Protein AF-A0A0C3BFS5-F1 (afdb_monomer_lite)

Sequence (184 aa):
MLCVQLIYRPEMCPSLREIDFGNYVEWDLLFIMLRQRNLGRKDVSRIEKVSVPFVPFELHPALLDLLLGRERQDGPSNMVLSLEETRELICDPSIPGCVECLRNMRPGCGGVARPRQPDDPEEGLLHPFDMKLDNFFGRIPSVDAWMVERRRLVGKWKASFKTFQSRYHRPTLCLFRVPEYILL

Structure (mmCIF, N/CA/C/O backbone):
data_AF-A0A0C3BFS5-F1
#
_entry.id   AF-A0A0C3BFS5-F1
#
loop_
_atom_site.group_PDB
_atom_site.id
_atom_site.type_symbol
_atom_site.label_atom_id
_atom_site.label_alt_id
_atom_site.label_comp_id
_atom_site.label_asym_id
_atom_site.label_entity_id
_atom_site.label_seq_id
_atom_site.pdbx_PDB_ins_code
_atom_site.Cartn_x
_atom_site.Cartn_y
_atom_site.Cartn_z
_atom_site.occupancy
_atom_site.B_iso_or_equiv
_atom_site.auth_seq_id
_atom_site.auth_comp_id
_atom_site.auth_asym_id
_atom_site.auth_atom_id
_atom_site.pdbx_PDB_model_num
ATOM 1 N N . MET A 1 1 ? -7.282 -11.192 0.572 1.00 71.94 1 MET A N 1
ATOM 2 C CA . MET A 1 1 ? -6.524 -9.994 0.984 1.00 71.94 1 MET A CA 1
ATOM 3 C C . MET A 1 1 ? -7.013 -9.539 2.355 1.00 71.94 1 MET A C 1
ATOM 5 O O . MET A 1 1 ? -8.186 -9.202 2.486 1.00 71.94 1 MET A O 1
ATOM 9 N N . LEU A 1 2 ? -6.145 -9.598 3.369 1.00 79.94 2 LEU A N 1
ATOM 10 C CA . LEU A 1 2 ? -6.513 -9.482 4.787 1.00 79.94 2 LEU A CA 1
ATOM 11 C C . LEU A 1 2 ? -7.158 -8.132 5.149 1.00 79.94 2 LEU A C 1
ATOM 13 O O . LEU A 1 2 ? -8.181 -8.124 5.827 1.00 79.94 2 LEU A O 1
ATOM 17 N N . CYS A 1 3 ? -6.632 -7.005 4.647 1.00 85.88 3 CYS A N 1
ATOM 18 C CA . CYS A 1 3 ? -7.190 -5.679 4.952 1.00 85.88 3 CYS A CA 1
ATOM 19 C C . CYS A 1 3 ? -8.671 -5.564 4.585 1.00 85.88 3 CYS A C 1
ATOM 21 O O . CYS A 1 3 ? -9.453 -5.098 5.398 1.00 85.88 3 CYS A O 1
ATOM 23 N N . VAL A 1 4 ? -9.086 -6.041 3.405 1.00 84.06 4 VAL A N 1
ATOM 24 C CA . VAL A 1 4 ? -10.504 -6.002 2.995 1.00 84.06 4 VAL A CA 1
ATOM 25 C C . VAL A 1 4 ? -11.381 -6.852 3.896 1.00 84.06 4 VAL A C 1
ATOM 27 O O . VAL A 1 4 ? -12.451 -6.404 4.295 1.00 84.06 4 VAL A O 1
ATOM 30 N N . GLN A 1 5 ? -10.923 -8.047 4.269 1.00 85.56 5 GLN A N 1
ATOM 31 C CA . GLN A 1 5 ? -11.671 -8.884 5.205 1.00 85.56 5 GLN A CA 1
ATOM 32 C C . GLN A 1 5 ? -11.854 -8.168 6.546 1.00 85.56 5 GLN A C 1
ATOM 34 O O . GLN A 1 5 ? -12.964 -8.136 7.063 1.00 85.56 5 GLN A O 1
ATOM 39 N N . LEU A 1 6 ? -10.802 -7.527 7.060 1.00 88.31 6 LEU A N 1
ATOM 40 C CA . LEU A 1 6 ? -10.845 -6.792 8.324 1.00 88.31 6 LEU A CA 1
ATOM 41 C C . LEU A 1 6 ? -11.604 -5.461 8.248 1.00 88.31 6 LEU A C 1
ATOM 43 O O . LEU A 1 6 ? -12.115 -5.026 9.271 1.00 88.31 6 LEU A O 1
ATOM 47 N N . ILE A 1 7 ? -11.705 -4.831 7.076 1.00 88.62 7 ILE A N 1
ATOM 48 C CA . ILE A 1 7 ? -12.546 -3.647 6.832 1.00 88.62 7 ILE A CA 1
ATOM 49 C C . ILE A 1 7 ? -14.024 -4.024 6.967 1.00 88.62 7 ILE A C 1
ATOM 51 O O . ILE A 1 7 ? -14.777 -3.402 7.709 1.00 88.62 7 ILE A O 1
ATOM 55 N N . TYR A 1 8 ? -14.450 -5.077 6.268 1.00 86.50 8 TYR A N 1
ATOM 56 C CA . TYR A 1 8 ? -15.863 -5.455 6.229 1.00 86.50 8 TYR A CA 1
ATOM 57 C C . TYR A 1 8 ? -16.305 -6.335 7.397 1.00 86.50 8 TYR A C 1
ATOM 59 O O . TYR A 1 8 ? -17.498 -6.381 7.690 1.00 86.50 8 TYR A O 1
ATOM 67 N N . ARG A 1 9 ? -15.372 -7.055 8.029 1.00 87.06 9 ARG A N 1
ATOM 68 C CA . ARG A 1 9 ? -15.622 -7.950 9.165 1.00 87.06 9 ARG A CA 1
ATOM 69 C C . ARG A 1 9 ? -14.520 -7.861 10.236 1.00 87.06 9 ARG A C 1
ATOM 71 O O . ARG A 1 9 ? -13.792 -8.836 10.458 1.00 87.06 9 ARG A O 1
ATOM 78 N N . PRO A 1 10 ? -14.353 -6.711 10.917 1.00 86.25 10 PRO A N 1
ATOM 79 C CA . PRO A 1 10 ? -13.333 -6.551 11.962 1.00 86.25 10 PRO A CA 1
ATOM 80 C C . PRO A 1 10 ? -13.422 -7.598 13.087 1.00 86.25 10 PRO A C 1
ATOM 82 O O . PRO A 1 10 ? -12.406 -7.960 13.685 1.00 86.25 10 PRO A O 1
ATOM 85 N N . GLU A 1 11 ? -14.631 -8.096 13.357 1.00 87.38 11 GLU A N 1
ATOM 86 C CA . GLU A 1 11 ? -14.956 -9.097 14.376 1.00 87.38 11 GLU A CA 1
ATOM 87 C C . GLU A 1 11 ? -14.429 -10.503 14.076 1.00 87.38 11 GLU A C 1
ATOM 89 O O . GLU A 1 11 ? -14.425 -11.338 14.973 1.00 87.38 11 GLU A O 1
ATOM 94 N N . MET A 1 12 ? -13.947 -10.781 12.857 1.00 89.00 12 MET A N 1
ATOM 95 C CA . MET A 1 12 ? -13.318 -12.074 12.550 1.00 89.00 12 MET A CA 1
ATOM 96 C C . MET A 1 12 ? -12.077 -12.328 13.409 1.00 89.00 12 MET A C 1
ATOM 98 O O . MET A 1 12 ? -11.779 -13.473 13.740 1.00 89.00 12 MET A O 1
ATOM 102 N N . CYS A 1 13 ? -11.363 -11.261 13.775 1.00 91.12 13 CYS A N 1
ATOM 103 C CA . CYS A 1 13 ? -10.150 -11.340 14.579 1.00 91.12 13 CYS A CA 1
ATOM 104 C C . CYS A 1 13 ? -10.183 -10.257 15.670 1.00 91.12 13 CYS A C 1
ATOM 106 O O . CYS A 1 13 ? -9.461 -9.265 15.555 1.00 91.12 13 CYS A O 1
ATOM 108 N N . PRO A 1 14 ? -11.003 -10.388 16.728 1.00 92.25 14 PRO A N 1
ATOM 109 C CA . PRO A 1 14 ? -11.228 -9.309 17.692 1.00 92.25 14 PRO A CA 1
ATOM 110 C C . PRO A 1 14 ? -10.003 -9.042 18.577 1.00 92.25 14 PRO A C 1
ATOM 112 O O . PRO A 1 14 ? -9.801 -7.918 19.019 1.00 92.25 14 PRO A O 1
ATOM 115 N N . SER A 1 15 ? -9.140 -10.038 18.786 1.00 94.94 15 SER A N 1
ATOM 116 C CA . SER A 1 15 ? -7.907 -9.918 19.582 1.00 94.94 15 SER A CA 1
ATOM 117 C C . SER A 1 15 ? -6.664 -9.581 18.755 1.00 94.94 15 SER A C 1
ATOM 119 O O . SER A 1 15 ? -5.573 -9.509 19.310 1.00 94.94 15 SER A O 1
ATOM 121 N N . LEU A 1 16 ? -6.801 -9.399 17.436 1.00 95.38 16 LEU A N 1
ATOM 122 C CA . LEU A 1 16 ? -5.680 -9.039 16.568 1.00 95.38 16 LEU A CA 1
ATOM 123 C C . LEU A 1 16 ? -5.144 -7.653 16.948 1.00 95.38 16 LEU A C 1
ATOM 125 O O . LEU A 1 16 ? -5.919 -6.697 17.013 1.00 95.38 16 LEU A O 1
ATOM 129 N N . ARG A 1 17 ? -3.830 -7.578 17.181 1.00 94.94 17 ARG A N 1
ATOM 130 C CA . ARG A 1 17 ? -3.094 -6.349 17.528 1.00 94.94 17 ARG A CA 1
ATOM 131 C C . ARG A 1 17 ? -1.884 -6.085 16.638 1.00 94.94 17 ARG A C 1
ATOM 133 O O . ARG A 1 17 ? -1.448 -4.945 16.548 1.00 94.94 17 ARG A O 1
ATOM 140 N N . GLU A 1 18 ? -1.371 -7.111 15.966 1.00 95.00 18 GLU A N 1
ATOM 141 C CA . GLU A 1 18 ? -0.187 -7.014 15.111 1.00 95.00 18 GLU A CA 1
ATOM 142 C C . GLU A 1 18 ? -0.490 -7.595 13.729 1.00 95.00 18 GLU A C 1
ATOM 144 O O . GLU A 1 18 ? -1.192 -8.603 13.625 1.00 95.00 18 GLU A O 1
ATOM 149 N N . ILE A 1 19 ? 0.026 -6.966 12.671 1.00 92.25 19 ILE A N 1
ATOM 150 C CA . ILE A 1 19 ? -0.105 -7.454 11.290 1.00 92.25 19 ILE A CA 1
ATOM 151 C C . ILE A 1 19 ? 1.254 -7.408 10.597 1.00 92.25 19 ILE A C 1
ATOM 153 O O . ILE A 1 19 ? 1.937 -6.389 10.648 1.00 92.25 19 ILE A O 1
ATOM 157 N N . ASP A 1 20 ? 1.603 -8.490 9.904 1.00 90.25 20 ASP A N 1
ATOM 158 C CA . ASP A 1 20 ? 2.781 -8.570 9.042 1.00 90.25 20 ASP A CA 1
ATOM 159 C C . ASP A 1 20 ? 2.357 -8.680 7.570 1.00 90.25 20 ASP A C 1
ATOM 161 O O . ASP A 1 20 ? 1.615 -9.588 7.186 1.00 90.25 20 ASP A O 1
ATOM 165 N N . PHE A 1 21 ? 2.806 -7.724 6.756 1.00 83.62 21 PHE A N 1
ATOM 166 C CA . PHE A 1 21 ? 2.533 -7.651 5.319 1.00 83.62 21 PHE A CA 1
ATOM 167 C C . PHE A 1 21 ? 3.639 -8.276 4.454 1.00 83.62 21 PHE A C 1
ATOM 169 O O . PHE A 1 21 ? 3.530 -8.293 3.225 1.00 83.62 21 PHE A O 1
ATOM 176 N N . GLY A 1 22 ? 4.709 -8.800 5.055 1.00 82.56 22 GLY A N 1
ATOM 177 C CA . GLY A 1 22 ? 5.816 -9.415 4.336 1.00 82.56 22 GLY A CA 1
ATOM 178 C C . GLY A 1 22 ? 6.476 -8.432 3.368 1.00 82.56 22 GLY A C 1
ATOM 179 O O . GLY A 1 22 ? 7.107 -7.466 3.782 1.00 82.56 22 GLY A O 1
ATOM 180 N N . ASN A 1 23 ? 6.357 -8.674 2.060 1.00 73.81 23 ASN A N 1
ATOM 181 C CA . ASN A 1 23 ? 7.045 -7.896 1.021 1.00 73.81 23 ASN A CA 1
ATOM 182 C C . ASN A 1 23 ? 6.158 -6.872 0.289 1.00 73.81 23 ASN A C 1
ATOM 184 O O . ASN A 1 23 ? 6.619 -6.240 -0.677 1.00 73.81 23 ASN A O 1
ATOM 188 N N . TYR A 1 24 ? 4.891 -6.723 0.690 1.00 77.06 24 TYR A N 1
ATOM 189 C CA . TYR A 1 24 ? 3.984 -5.800 0.022 1.00 77.06 24 TYR A CA 1
ATOM 190 C C . TYR A 1 24 ? 2.784 -5.370 0.869 1.00 77.06 24 TYR A C 1
ATOM 192 O O . TYR A 1 24 ? 2.070 -6.203 1.421 1.00 77.06 24 TYR A O 1
ATOM 200 N N . VAL A 1 25 ? 2.504 -4.066 0.864 1.00 80.75 25 VAL A N 1
ATOM 201 C CA . VAL A 1 25 ? 1.321 -3.478 1.491 1.00 80.75 25 VAL A CA 1
ATOM 202 C C . VAL A 1 25 ? 0.571 -2.581 0.506 1.00 80.75 25 VAL A C 1
ATOM 204 O O . VAL A 1 25 ? 1.164 -1.783 -0.219 1.00 80.75 25 VAL A O 1
ATOM 207 N N . GLU A 1 26 ? -0.754 -2.703 0.491 1.00 83.25 26 GLU A N 1
ATOM 208 C CA . GLU A 1 26 ? -1.640 -1.740 -0.164 1.00 83.25 26 GLU A CA 1
ATOM 209 C C . GLU A 1 26 ? -1.984 -0.631 0.835 1.00 83.25 26 GLU A C 1
ATOM 211 O O . GLU A 1 26 ? -2.835 -0.813 1.710 1.00 83.25 26 GLU A O 1
ATOM 216 N N . TRP A 1 27 ? -1.276 0.499 0.735 1.00 84.12 27 TRP A N 1
ATOM 217 C CA . TRP A 1 27 ? -1.367 1.606 1.691 1.00 84.12 27 TRP A CA 1
ATOM 218 C C . TRP A 1 27 ? -2.785 2.154 1.837 1.00 84.12 27 TRP A C 1
ATOM 220 O O . TRP A 1 27 ? -3.249 2.324 2.962 1.00 84.12 27 TRP A O 1
ATOM 230 N N . ASP A 1 28 ? -3.506 2.354 0.732 1.00 84.56 28 ASP A N 1
ATOM 231 C CA . ASP A 1 28 ? -4.898 2.813 0.753 1.00 84.56 28 ASP A CA 1
ATOM 232 C C . ASP A 1 28 ? -5.781 1.928 1.649 1.00 84.56 28 ASP A C 1
ATOM 234 O O . ASP A 1 28 ? -6.552 2.411 2.479 1.00 84.56 28 ASP A O 1
ATOM 238 N N . LEU A 1 29 ? -5.614 0.612 1.546 1.00 86.56 29 LEU A N 1
ATOM 239 C CA . LEU A 1 29 ? -6.413 -0.367 2.275 1.00 86.56 29 LEU A CA 1
ATOM 240 C C . LEU A 1 29 ? -5.965 -0.546 3.716 1.00 86.56 29 LEU A C 1
ATOM 242 O O . LEU A 1 29 ? -6.813 -0.736 4.589 1.00 86.56 29 LEU A O 1
ATOM 246 N N . LEU A 1 30 ? -4.660 -0.475 3.978 1.00 89.50 30 LEU A N 1
ATOM 247 C CA . LEU A 1 30 ? -4.138 -0.453 5.340 1.00 89.50 30 LEU A CA 1
ATOM 248 C C . LEU A 1 30 ? -4.713 0.745 6.107 1.00 89.50 30 LEU A C 1
ATOM 250 O O . LEU A 1 30 ? -5.246 0.569 7.200 1.00 89.50 30 LEU A O 1
ATOM 254 N N . PHE A 1 31 ? -4.672 1.942 5.521 1.00 89.75 31 PHE A N 1
ATOM 255 C CA . PHE A 1 31 ? -5.173 3.159 6.161 1.00 89.75 31 PHE A CA 1
ATOM 256 C C . PHE A 1 31 ? -6.685 3.110 6.406 1.00 89.75 31 PHE A C 1
ATOM 258 O O . PHE A 1 31 ? -7.133 3.458 7.501 1.00 89.75 31 PHE A O 1
ATOM 265 N N . ILE A 1 32 ? -7.478 2.632 5.438 1.00 88.62 32 ILE A N 1
ATOM 266 C CA . ILE A 1 32 ? -8.928 2.443 5.622 1.00 88.62 32 ILE A CA 1
ATOM 267 C C . ILE A 1 32 ? -9.204 1.451 6.761 1.00 88.62 32 ILE A C 1
ATOM 269 O O . ILE A 1 32 ? -10.033 1.733 7.629 1.00 88.62 32 ILE A O 1
ATOM 273 N N . MET A 1 33 ? -8.493 0.319 6.789 1.00 92.50 33 MET A N 1
ATOM 274 C CA . MET A 1 33 ? -8.644 -0.710 7.821 1.00 92.50 33 MET A CA 1
ATOM 275 C C . MET A 1 33 ? -8.299 -0.170 9.212 1.00 92.50 33 MET A C 1
ATOM 277 O O . MET A 1 33 ? -9.107 -0.293 10.134 1.00 92.50 33 MET A O 1
ATOM 281 N N . LEU A 1 34 ? -7.141 0.483 9.358 1.00 92.44 34 LEU A N 1
ATOM 282 C CA . LEU A 1 34 ? -6.706 1.063 10.628 1.00 92.44 34 LEU A CA 1
ATOM 283 C C . LEU A 1 34 ? -7.675 2.139 11.112 1.00 92.44 34 LEU A C 1
ATOM 285 O O . LEU A 1 34 ? -8.039 2.134 12.283 1.00 92.44 34 LEU A O 1
ATOM 289 N N . ARG A 1 35 ? -8.151 3.024 10.228 1.00 90.19 35 ARG A N 1
ATOM 290 C CA . ARG A 1 35 ? -9.108 4.075 10.599 1.00 90.19 35 ARG A CA 1
ATOM 291 C C . ARG A 1 35 ? -10.395 3.480 11.168 1.00 90.19 35 ARG A C 1
ATOM 293 O O . ARG A 1 35 ? -10.842 3.884 12.237 1.00 90.19 35 ARG A O 1
ATOM 300 N N . GLN A 1 36 ? -10.968 2.487 10.493 1.00 87.81 36 GLN A N 1
ATOM 301 C CA . GLN A 1 36 ? -12.196 1.844 10.962 1.00 87.81 36 GLN A CA 1
ATOM 302 C C . GLN A 1 36 ? -11.998 1.090 12.274 1.00 87.81 36 GLN A C 1
ATOM 304 O O . GLN A 1 36 ? -12.826 1.194 13.180 1.00 87.81 36 GLN A O 1
ATOM 309 N N . ARG A 1 37 ? -10.902 0.337 12.380 1.00 91.25 37 ARG A N 1
ATOM 310 C CA . ARG A 1 37 ? -10.651 -0.538 13.521 1.00 91.25 37 ARG A CA 1
ATOM 311 C C . ARG A 1 37 ? -10.176 0.219 14.756 1.00 91.25 37 ARG A C 1
ATOM 313 O O . ARG A 1 37 ? -10.689 -0.033 15.839 1.00 91.25 37 ARG A O 1
ATOM 320 N N . ASN A 1 38 ? -9.227 1.139 14.605 1.00 93.25 38 ASN A N 1
ATOM 321 C CA . ASN A 1 38 ? -8.576 1.806 15.733 1.00 93.25 38 ASN A CA 1
ATOM 322 C C . ASN A 1 38 ? -9.339 3.032 16.243 1.00 93.25 38 ASN A C 1
ATOM 324 O O . ASN A 1 38 ? -9.140 3.406 17.397 1.00 93.25 38 ASN A O 1
ATOM 328 N N . LEU A 1 39 ? -10.190 3.653 15.417 1.00 88.25 39 LEU A N 1
ATOM 329 C CA . LEU A 1 39 ? -10.964 4.839 15.809 1.00 88.25 39 LEU A CA 1
ATOM 330 C C . LEU A 1 39 ? -12.462 4.556 15.960 1.00 88.25 39 LEU A C 1
ATOM 332 O O . LEU A 1 39 ? -13.123 5.161 16.800 1.00 88.25 39 LEU A O 1
ATOM 336 N N . GLY A 1 40 ? -13.012 3.660 15.137 1.00 78.81 40 GLY A N 1
ATOM 337 C CA . GLY A 1 40 ? -14.460 3.490 15.002 1.00 78.81 40 GLY A CA 1
ATOM 338 C C . GLY A 1 40 ? -15.090 2.430 15.905 1.00 78.81 40 GLY A C 1
ATOM 339 O O . GLY A 1 40 ? -16.302 2.468 16.116 1.00 78.81 40 GLY A O 1
ATOM 340 N N . ARG A 1 41 ? -14.312 1.476 16.436 1.00 80.38 41 ARG A N 1
ATOM 341 C CA . ARG A 1 41 ? -14.850 0.310 17.156 1.00 80.38 41 ARG A CA 1
ATOM 342 C C . ARG A 1 41 ? -14.265 0.162 18.555 1.00 80.38 41 ARG A C 1
ATOM 344 O O . ARG A 1 41 ? -13.079 0.367 18.777 1.00 80.38 41 ARG A O 1
ATOM 351 N N . LYS A 1 42 ? -15.127 -0.217 19.502 1.00 83.56 42 LYS A N 1
ATOM 352 C CA . LYS A 1 42 ? -14.766 -0.487 20.909 1.00 83.56 42 LYS A CA 1
ATOM 353 C C . LYS A 1 42 ? -14.786 -1.974 21.259 1.00 83.56 42 LYS A C 1
ATOM 355 O O . LYS A 1 42 ? -14.318 -2.358 22.322 1.00 83.56 42 LYS A O 1
ATOM 360 N N . ASP A 1 43 ? -15.354 -2.793 20.385 1.00 88.50 43 ASP A N 1
ATOM 361 C CA . ASP A 1 43 ? -15.574 -4.224 20.577 1.00 88.50 43 ASP A CA 1
ATOM 362 C C . ASP A 1 43 ? -14.471 -5.099 19.957 1.00 88.50 43 ASP A C 1
ATOM 364 O O . ASP A 1 43 ? -14.498 -6.321 20.076 1.00 88.50 43 ASP A O 1
ATOM 368 N N . VAL A 1 44 ? -13.473 -4.475 19.329 1.00 92.56 44 VAL A N 1
ATOM 369 C CA . VAL A 1 44 ? -12.272 -5.130 18.806 1.00 92.56 44 VAL A CA 1
ATOM 370 C C . VAL A 1 44 ? -11.023 -4.440 19.348 1.00 92.56 44 VAL A C 1
ATOM 372 O O . VAL A 1 44 ? -11.015 -3.235 19.593 1.00 92.56 44 VAL A O 1
ATOM 375 N N . SER A 1 45 ? -9.951 -5.210 19.526 1.00 93.94 45 SER A N 1
ATOM 376 C CA . SER A 1 45 ? -8.637 -4.680 19.886 1.00 93.94 45 SER A CA 1
ATOM 377 C C . SER A 1 45 ? -8.090 -3.842 18.738 1.00 93.94 45 SER A C 1
ATOM 379 O O . SER A 1 45 ? -8.195 -4.224 17.564 1.00 93.94 45 SER A O 1
ATOM 381 N N . ARG A 1 46 ? -7.471 -2.713 19.082 1.00 94.25 46 ARG A N 1
ATOM 382 C CA . ARG A 1 46 ? -6.754 -1.897 18.107 1.00 94.25 46 ARG A CA 1
ATOM 383 C C . ARG A 1 46 ? -5.544 -2.654 17.571 1.00 94.25 46 ARG A C 1
ATOM 385 O O . ARG A 1 46 ? -4.931 -3.442 18.287 1.00 94.25 46 ARG A O 1
ATOM 392 N N . ILE A 1 47 ? -5.190 -2.368 16.327 1.00 95.81 47 ILE A N 1
ATOM 393 C CA . ILE A 1 47 ? -3.880 -2.717 15.791 1.00 95.81 47 ILE A CA 1
ATOM 394 C C . ILE A 1 47 ? -2.872 -1.737 16.380 1.00 95.81 47 ILE A C 1
ATOM 396 O O . ILE A 1 47 ? -2.990 -0.529 16.183 1.00 95.81 47 ILE A O 1
ATOM 400 N N . GLU A 1 48 ? -1.928 -2.273 17.136 1.00 94.38 48 GLU A N 1
ATOM 401 C CA . GLU A 1 48 ? -0.871 -1.541 17.828 1.00 94.38 48 GLU A CA 1
ATOM 402 C C . GLU A 1 48 ? 0.434 -1.565 17.030 1.00 94.38 48 GLU A C 1
ATOM 404 O O . GLU A 1 48 ? 1.264 -0.689 17.237 1.00 94.38 48 GLU A O 1
ATOM 409 N N . LYS A 1 49 ? 0.602 -2.535 16.118 1.00 93.31 49 LYS A N 1
ATOM 410 C CA . LYS A 1 49 ? 1.853 -2.737 15.385 1.00 93.31 49 LYS A CA 1
ATOM 411 C C . LYS A 1 49 ? 1.640 -3.246 13.966 1.00 93.31 49 LYS A C 1
ATOM 413 O O . LYS A 1 49 ? 0.816 -4.137 13.728 1.00 93.31 49 LYS A O 1
ATOM 418 N N . VAL A 1 50 ? 2.416 -2.717 13.026 1.00 91.81 50 VAL A N 1
ATOM 419 C CA . VAL A 1 50 ? 2.417 -3.141 11.622 1.00 91.81 50 VAL A CA 1
ATOM 420 C C . VAL A 1 50 ? 3.851 -3.364 11.143 1.00 91.81 50 VAL A C 1
ATOM 422 O O . VAL A 1 50 ? 4.683 -2.463 11.190 1.00 91.81 50 VAL A O 1
ATOM 425 N N . SER A 1 51 ? 4.119 -4.566 10.632 1.00 90.44 51 SER A N 1
ATOM 426 C CA . SER A 1 51 ? 5.388 -4.923 9.994 1.00 90.44 51 SER A CA 1
ATOM 427 C C . SER A 1 51 ? 5.256 -4.809 8.478 1.00 90.44 51 SER A C 1
ATOM 429 O O . SER A 1 51 ? 4.407 -5.459 7.861 1.00 90.44 51 SER A O 1
ATOM 431 N N . VAL A 1 52 ? 6.103 -3.980 7.872 1.00 85.12 52 VAL A N 1
ATOM 432 C CA . VAL A 1 52 ? 6.144 -3.725 6.424 1.00 85.12 52 VAL A CA 1
ATOM 433 C C . VAL A 1 52 ? 7.596 -3.642 5.942 1.00 85.12 52 VAL A C 1
ATOM 435 O O . VAL A 1 52 ? 8.495 -3.338 6.732 1.00 85.12 52 VAL A O 1
ATOM 438 N N . PRO A 1 53 ? 7.859 -3.892 4.646 1.00 75.75 53 PRO A N 1
ATOM 439 C CA . PRO A 1 53 ? 9.227 -3.905 4.127 1.00 75.75 53 PRO A CA 1
ATOM 440 C C . PRO A 1 53 ? 9.853 -2.506 4.061 1.00 75.75 53 PRO A C 1
ATOM 442 O O . PRO A 1 53 ? 11.071 -2.376 4.037 1.00 75.75 53 PRO A O 1
ATOM 445 N N . PHE A 1 54 ? 9.028 -1.464 3.966 1.00 82.44 54 PHE A N 1
ATOM 446 C CA . PHE A 1 54 ? 9.430 -0.064 3.960 1.00 82.44 54 PHE A CA 1
ATOM 447 C C . PHE A 1 54 ? 8.194 0.796 4.218 1.00 82.44 54 PHE A C 1
ATOM 449 O O . PHE A 1 54 ? 7.100 0.416 3.807 1.00 82.44 54 PHE A O 1
ATOM 456 N N . VAL A 1 55 ? 8.365 1.949 4.863 1.00 84.69 55 VAL A N 1
ATOM 457 C CA . VAL A 1 55 ? 7.306 2.950 5.045 1.00 84.69 55 VAL A CA 1
ATOM 458 C C . VAL A 1 55 ? 7.807 4.244 4.396 1.00 84.69 55 VAL A C 1
ATOM 460 O O . VAL A 1 55 ? 8.826 4.768 4.860 1.00 84.69 55 VAL A O 1
ATOM 463 N N . PRO A 1 56 ? 7.141 4.765 3.350 1.00 82.38 56 PRO A N 1
ATOM 464 C CA . PRO A 1 56 ? 7.489 6.054 2.753 1.00 82.38 56 PRO A CA 1
ATOM 465 C C . PRO A 1 56 ? 7.404 7.157 3.803 1.00 82.38 56 PRO A C 1
ATOM 467 O O . PRO A 1 56 ? 6.454 7.177 4.586 1.00 82.38 56 PRO A O 1
ATOM 470 N N . PHE A 1 57 ? 8.397 8.046 3.844 1.00 81.94 57 PHE A N 1
ATOM 471 C CA . PHE A 1 57 ? 8.566 9.039 4.913 1.00 81.94 57 PHE A CA 1
ATOM 472 C C . PHE A 1 57 ? 7.311 9.901 5.117 1.00 81.94 57 PHE A C 1
ATOM 474 O O . PHE A 1 57 ? 6.908 10.181 6.244 1.00 81.94 57 PHE A O 1
ATOM 481 N N . GLU A 1 58 ? 6.637 10.236 4.023 1.00 79.94 58 GLU A N 1
ATOM 482 C CA . GLU A 1 58 ? 5.399 11.008 3.966 1.00 79.94 58 GLU A CA 1
ATOM 483 C C . GLU A 1 58 ? 4.249 10.329 4.727 1.00 79.94 58 GLU A C 1
ATOM 485 O O . GLU A 1 58 ? 3.351 10.999 5.242 1.00 79.94 58 GLU A O 1
ATOM 490 N N . LEU A 1 59 ? 4.282 8.997 4.834 1.00 84.00 59 LEU A N 1
ATOM 491 C CA . LEU A 1 59 ? 3.253 8.193 5.488 1.00 84.00 59 LEU A CA 1
ATOM 492 C C . LEU A 1 59 ? 3.531 7.953 6.974 1.00 84.00 59 LEU A C 1
ATOM 494 O O . LEU A 1 59 ? 2.592 7.611 7.695 1.00 84.00 59 LEU A O 1
ATOM 498 N N . HIS A 1 60 ? 4.770 8.153 7.451 1.00 85.75 60 HIS A N 1
ATOM 499 C CA . HIS A 1 60 ? 5.158 7.864 8.845 1.00 85.75 60 HIS A CA 1
ATOM 500 C C . HIS A 1 60 ? 4.235 8.536 9.861 1.00 85.75 60 HIS A C 1
ATOM 502 O O . HIS A 1 60 ? 3.692 7.825 10.709 1.00 85.75 60 HIS A O 1
ATOM 508 N N . PRO A 1 61 ? 3.991 9.862 9.796 1.00 87.06 61 PRO A N 1
ATOM 509 C CA . PRO A 1 61 ? 3.219 10.525 10.841 1.00 87.06 61 PRO A CA 1
ATOM 510 C C . PRO A 1 61 ? 1.772 10.032 10.873 1.00 87.06 61 PRO A C 1
ATOM 512 O O . PRO A 1 61 ? 1.215 9.781 11.936 1.00 87.06 61 PRO A O 1
ATOM 515 N N . ALA A 1 62 ? 1.170 9.852 9.694 1.00 87.62 62 ALA A N 1
ATOM 516 C CA . ALA A 1 62 ? -0.223 9.449 9.587 1.00 87.62 62 ALA A CA 1
ATOM 517 C C . ALA A 1 62 ? -0.435 7.982 9.997 1.00 87.62 62 ALA A C 1
ATOM 519 O O . ALA A 1 62 ? -1.444 7.664 10.624 1.00 87.62 62 ALA A O 1
ATOM 520 N N . LEU A 1 63 ? 0.520 7.099 9.689 1.00 89.44 63 LEU A N 1
ATOM 521 C CA . LEU A 1 63 ? 0.495 5.711 10.143 1.00 89.44 63 LEU A CA 1
ATOM 522 C C . LEU A 1 63 ? 0.654 5.624 11.666 1.00 89.44 63 LEU A C 1
ATOM 524 O O . LEU A 1 63 ? -0.130 4.936 12.318 1.00 89.44 63 LEU A O 1
ATOM 528 N N . LEU A 1 64 ? 1.614 6.360 12.235 1.00 90.75 64 LEU A N 1
ATOM 529 C CA . LEU A 1 64 ? 1.849 6.387 13.678 1.00 90.75 64 LEU A CA 1
ATOM 530 C C . LEU A 1 64 ? 0.617 6.889 14.443 1.00 90.75 64 LEU A C 1
ATOM 532 O O . LEU A 1 64 ? 0.202 6.260 15.415 1.00 90.75 64 LEU A O 1
ATOM 536 N N . ASP A 1 65 ? -0.009 7.977 13.989 1.00 90.44 65 ASP A N 1
ATOM 537 C CA . ASP A 1 65 ? -1.230 8.496 14.613 1.00 90.44 65 ASP A CA 1
ATOM 538 C C . ASP A 1 65 ? -2.354 7.451 14.608 1.00 90.44 65 ASP A C 1
ATOM 540 O O . ASP A 1 65 ? -2.988 7.224 15.641 1.00 90.44 65 ASP A O 1
ATOM 544 N N . LEU A 1 66 ? -2.555 6.741 13.492 1.00 91.38 66 LEU A N 1
ATOM 545 C CA . LEU A 1 66 ? -3.560 5.679 13.403 1.00 91.38 66 LEU A CA 1
ATOM 546 C C . LEU A 1 66 ? -3.266 4.503 14.345 1.00 91.38 66 LEU A C 1
ATOM 548 O O . LEU A 1 66 ? -4.192 4.003 14.991 1.00 91.38 66 LEU A O 1
ATOM 552 N N . LEU A 1 67 ? -2.006 4.072 14.477 1.00 92.62 67 LEU A N 1
ATOM 553 C CA . LEU A 1 67 ? -1.600 3.016 15.422 1.00 92.62 67 LEU A CA 1
ATOM 554 C C . LEU A 1 67 ? -1.794 3.451 16.881 1.00 92.62 67 LEU A C 1
ATOM 556 O O . LEU A 1 67 ? -2.242 2.668 17.723 1.00 92.62 67 LEU A O 1
ATOM 560 N N . LEU A 1 68 ? -1.580 4.737 17.170 1.00 91.50 68 LEU A N 1
ATOM 561 C CA . LEU A 1 68 ? -1.872 5.357 18.464 1.00 91.50 68 LEU A CA 1
ATOM 562 C C . LEU A 1 68 ? -3.371 5.622 18.692 1.00 91.50 68 LEU A C 1
ATOM 564 O O . LEU A 1 68 ? -3.759 5.971 19.813 1.00 91.50 68 LEU A O 1
ATOM 568 N N . GLY A 1 69 ? -4.223 5.371 17.694 1.00 89.62 69 GLY A N 1
ATOM 569 C CA . GLY A 1 69 ? -5.671 5.579 17.747 1.00 89.62 69 GLY A CA 1
ATOM 570 C C . GLY A 1 69 ? -6.050 7.056 17.789 1.00 89.62 69 GLY A C 1
ATOM 571 O O . GLY A 1 69 ? -6.952 7.444 18.526 1.00 89.62 69 GLY A O 1
ATOM 572 N N . ARG A 1 70 ? -5.326 7.879 17.030 1.00 89.31 70 ARG A N 1
ATOM 573 C CA . ARG A 1 70 ? -5.546 9.314 16.855 1.00 89.31 70 ARG A CA 1
ATOM 574 C C . ARG A 1 70 ? -5.971 9.587 15.415 1.00 89.31 70 ARG A C 1
ATOM 576 O O . ARG A 1 70 ? -5.506 8.930 14.486 1.00 89.31 70 ARG A O 1
ATOM 583 N N . GLU A 1 71 ? -6.854 10.564 15.233 1.00 81.50 71 GLU A N 1
ATOM 584 C CA . GLU A 1 71 ? -7.236 11.046 13.906 1.00 81.50 71 GLU A CA 1
ATOM 585 C C . GLU A 1 71 ? -6.514 12.354 13.599 1.00 81.50 71 GLU A C 1
ATOM 587 O O . GLU A 1 71 ? -6.567 13.304 14.383 1.00 81.50 71 GLU A O 1
ATOM 592 N N . ARG A 1 72 ? -5.848 12.407 12.446 1.00 73.81 72 ARG A N 1
ATOM 593 C CA . ARG A 1 72 ? -5.220 13.623 11.934 1.00 73.81 72 ARG A CA 1
ATOM 594 C C . ARG A 1 72 ? -6.162 14.287 10.934 1.00 73.81 72 ARG A C 1
ATOM 596 O O . ARG A 1 72 ? -6.669 13.603 10.048 1.00 73.81 72 ARG A O 1
ATOM 603 N N . GLN A 1 73 ? -6.372 15.600 11.051 1.00 65.19 73 GLN A N 1
ATOM 604 C CA . GLN A 1 73 ? -7.244 16.329 10.117 1.00 65.19 73 GLN A CA 1
ATOM 605 C C . GLN A 1 73 ? -6.648 16.424 8.700 1.00 65.19 73 GLN A C 1
ATOM 607 O O . GLN A 1 73 ? -7.394 16.348 7.730 1.00 65.19 73 GLN A O 1
ATOM 612 N N . ASP A 1 74 ? -5.315 16.447 8.583 1.00 65.38 74 ASP A N 1
ATOM 613 C CA . ASP A 1 74 ? -4.578 16.533 7.310 1.00 65.38 74 ASP A CA 1
ATOM 614 C C . ASP A 1 74 ? -3.931 15.193 6.906 1.00 65.38 74 ASP A C 1
ATOM 616 O O . ASP A 1 74 ? -2.754 15.117 6.548 1.00 65.38 74 ASP A O 1
ATOM 620 N N . GLY A 1 75 ? -4.664 14.085 7.044 1.00 60.25 75 GLY A N 1
ATOM 621 C CA . GLY A 1 75 ? -4.177 12.777 6.594 1.00 60.25 75 GLY A CA 1
ATOM 622 C C . GLY A 1 75 ? -4.027 12.706 5.063 1.00 60.25 75 GLY A C 1
ATOM 623 O O . GLY A 1 75 ? -4.787 13.362 4.347 1.00 60.25 75 GLY A O 1
ATOM 624 N N . PRO A 1 76 ? -3.100 11.884 4.531 1.00 63.41 76 PRO A N 1
ATOM 625 C CA . PRO A 1 76 ? -2.991 11.677 3.091 1.00 63.41 76 PRO A CA 1
ATOM 626 C C . PRO A 1 76 ? -4.319 11.151 2.537 1.00 63.41 76 PRO A C 1
ATOM 628 O O . PRO A 1 76 ? -4.960 10.275 3.128 1.00 63.41 76 PRO A O 1
ATOM 631 N N . SER A 1 77 ? -4.758 11.713 1.410 1.00 65.00 77 SER A N 1
ATOM 632 C CA . SER A 1 77 ? -5.983 11.252 0.758 1.00 65.00 77 SER A CA 1
ATOM 633 C C . SER A 1 77 ? -5.807 9.819 0.250 1.00 65.00 77 SER A C 1
ATOM 635 O O . SER A 1 77 ? -4.708 9.419 -0.136 1.00 65.00 77 SER A O 1
ATOM 637 N N . ASN A 1 78 ? -6.899 9.056 0.165 1.00 61.44 78 ASN A N 1
ATOM 638 C CA . ASN A 1 78 ? -6.848 7.699 -0.386 1.00 61.44 78 ASN A CA 1
ATOM 639 C C . ASN A 1 78 ? -6.293 7.666 -1.823 1.00 61.44 78 ASN A C 1
ATOM 641 O O . ASN A 1 78 ? -5.747 6.645 -2.219 1.00 61.44 78 ASN A O 1
ATOM 645 N N . MET A 1 79 ? -6.400 8.766 -2.586 1.00 55.00 79 MET A N 1
ATOM 646 C CA . MET A 1 79 ? -5.816 8.883 -3.930 1.00 55.00 79 MET A CA 1
ATOM 647 C C . MET A 1 79 ? -4.288 9.003 -3.913 1.00 55.00 79 MET A C 1
ATOM 649 O O . MET A 1 79 ? -3.643 8.363 -4.737 1.00 55.00 79 MET A O 1
ATOM 653 N N . VAL A 1 80 ? -3.718 9.731 -2.948 1.00 58.53 80 VAL A N 1
ATOM 654 C CA . VAL A 1 80 ? -2.255 9.817 -2.736 1.00 58.53 80 VAL A CA 1
ATOM 655 C C . VAL A 1 80 ? -1.705 8.481 -2.226 1.00 58.53 80 VAL A C 1
ATOM 657 O O . VAL A 1 80 ? -0.629 8.043 -2.599 1.00 58.53 80 VAL A O 1
ATOM 660 N N . LEU A 1 81 ? -2.491 7.755 -1.428 1.00 62.53 81 LEU A N 1
ATOM 661 C CA . LEU A 1 81 ? -2.153 6.399 -0.976 1.00 62.53 81 LEU A CA 1
ATOM 662 C C . LEU A 1 81 ? -2.3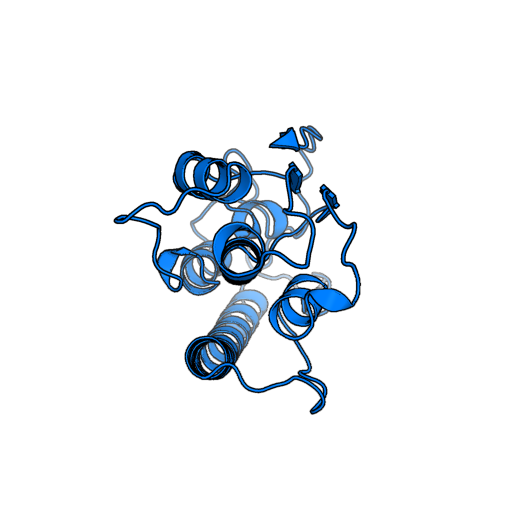91 5.316 -2.042 1.00 62.53 81 LEU A C 1
ATOM 664 O O . LEU A 1 81 ? -2.189 4.128 -1.770 1.00 62.53 81 LEU A O 1
ATOM 668 N N . SER A 1 82 ? -2.900 5.700 -3.216 1.00 60.84 82 SER A N 1
ATOM 669 C CA . SER A 1 82 ? -3.362 4.762 -4.231 1.00 60.84 82 SER A CA 1
ATOM 670 C C . SER A 1 82 ? -2.254 4.310 -5.175 1.00 60.84 82 SER A C 1
ATOM 672 O O . SER A 1 82 ? -1.168 4.872 -5.279 1.00 60.84 82 SER A O 1
ATOM 674 N N . LEU A 1 83 ? -2.610 3.290 -5.943 1.00 62.44 83 LEU A N 1
ATOM 675 C CA . LEU A 1 83 ? -1.797 2.665 -6.974 1.00 62.44 83 LEU A CA 1
ATOM 676 C C . LEU A 1 83 ? -1.453 3.582 -8.158 1.00 62.44 83 LEU A C 1
ATOM 678 O O . LEU A 1 83 ? -0.621 3.193 -8.977 1.00 62.44 83 LEU A O 1
ATOM 682 N N . GLU A 1 84 ? -2.101 4.745 -8.312 1.00 62.41 84 GLU A N 1
ATOM 683 C CA . GLU A 1 84 ? -1.865 5.603 -9.482 1.00 62.41 84 GLU A CA 1
ATOM 684 C C . GLU A 1 84 ? -0.504 6.297 -9.457 1.00 62.41 84 GLU A C 1
ATOM 686 O O . GLU A 1 84 ? 0.147 6.324 -10.499 1.00 62.41 84 GLU A O 1
ATOM 691 N N . GLU A 1 85 ? -0.014 6.757 -8.305 1.00 66.25 85 GLU A N 1
ATOM 692 C CA . GLU A 1 85 ? 1.326 7.363 -8.236 1.00 66.25 85 GLU A CA 1
ATOM 693 C C . GLU A 1 85 ? 2.409 6.318 -8.538 1.00 66.25 85 GLU A C 1
ATOM 695 O O . GLU A 1 85 ? 3.333 6.541 -9.320 1.00 66.25 85 GLU A O 1
ATOM 700 N N . THR A 1 86 ? 2.244 5.102 -8.012 1.00 70.62 86 THR A N 1
ATOM 701 C CA . THR A 1 86 ? 3.177 3.998 -8.267 1.00 70.62 86 THR A CA 1
ATOM 702 C C . THR A 1 86 ? 3.096 3.463 -9.697 1.00 70.62 86 THR A C 1
ATOM 704 O O . THR A 1 86 ? 4.084 2.942 -10.217 1.00 70.62 86 THR A O 1
ATOM 707 N N . ARG A 1 87 ? 1.938 3.596 -10.362 1.00 71.94 87 ARG A N 1
ATOM 708 C CA . ARG A 1 87 ? 1.737 3.221 -11.771 1.00 71.94 87 ARG A CA 1
ATOM 709 C C . ARG A 1 87 ? 2.711 3.949 -12.682 1.00 71.94 87 ARG A C 1
ATOM 711 O O . ARG A 1 87 ? 3.341 3.312 -13.526 1.00 71.94 87 ARG A O 1
ATOM 718 N N . GLU A 1 88 ? 2.769 5.268 -12.537 1.00 76.44 88 GLU A N 1
ATOM 719 C CA . GLU A 1 88 ? 3.534 6.145 -13.420 1.00 76.44 88 GLU A CA 1
ATOM 720 C C . GLU A 1 88 ? 5.024 5.893 -13.245 1.00 76.44 88 GLU A C 1
ATOM 722 O O . GLU A 1 88 ? 5.719 5.668 -14.231 1.00 76.44 88 GLU A O 1
ATOM 727 N N . LEU A 1 89 ? 5.474 5.755 -11.997 1.00 81.31 89 LEU A N 1
ATOM 728 C CA . LEU A 1 89 ? 6.864 5.433 -11.679 1.00 81.31 89 LEU A CA 1
ATOM 729 C C . LEU A 1 89 ? 7.307 4.085 -12.263 1.00 81.31 89 LEU A C 1
ATOM 731 O O . LEU A 1 89 ? 8.386 3.983 -12.842 1.00 81.31 89 LEU A O 1
ATOM 735 N N . ILE A 1 90 ? 6.486 3.035 -12.139 1.00 84.44 90 ILE A N 1
ATOM 736 C CA . ILE A 1 90 ? 6.834 1.699 -12.653 1.00 84.44 90 ILE A CA 1
ATOM 737 C C . ILE A 1 90 ? 6.904 1.690 -14.186 1.00 84.44 90 ILE A C 1
ATOM 739 O O . ILE A 1 90 ? 7.794 1.047 -14.754 1.00 84.44 90 ILE A O 1
ATOM 743 N N . CYS A 1 91 ? 5.966 2.379 -14.843 1.00 86.69 91 CYS A N 1
ATOM 744 C CA . CYS A 1 91 ? 5.820 2.380 -16.300 1.00 86.69 91 CYS A CA 1
ATOM 745 C C . CYS A 1 91 ? 6.680 3.438 -17.011 1.00 86.69 91 CYS A C 1
ATOM 747 O O . CYS A 1 91 ? 6.656 3.498 -18.241 1.00 86.69 91 CYS A O 1
ATOM 749 N N . ASP A 1 92 ? 7.428 4.261 -16.279 1.00 88.75 92 ASP A N 1
ATOM 750 C CA . ASP A 1 92 ? 8.372 5.215 -16.852 1.00 88.75 92 ASP A CA 1
ATOM 751 C C . ASP A 1 92 ? 9.767 4.575 -16.946 1.00 88.75 92 ASP A C 1
ATOM 753 O O . ASP A 1 92 ? 10.376 4.303 -15.911 1.00 88.75 92 ASP A O 1
ATOM 757 N N . PRO A 1 93 ? 10.315 4.316 -18.149 1.00 89.88 93 PRO A N 1
ATOM 758 C CA . PRO A 1 93 ? 11.621 3.678 -18.299 1.00 89.88 93 PRO A CA 1
ATOM 759 C C . PRO A 1 93 ? 12.799 4.537 -17.807 1.00 89.88 93 PRO A C 1
ATOM 761 O O . PRO A 1 93 ? 13.872 3.987 -17.568 1.00 89.88 93 PRO A O 1
ATOM 764 N N . SER A 1 94 ? 12.618 5.853 -17.650 1.00 90.06 94 SER A N 1
ATOM 765 C CA . SER A 1 94 ? 13.649 6.778 -17.158 1.00 90.06 94 SER A CA 1
ATOM 766 C C . SER A 1 94 ? 13.824 6.736 -15.639 1.00 90.06 94 SER A C 1
ATOM 768 O O . SER A 1 94 ? 14.884 7.103 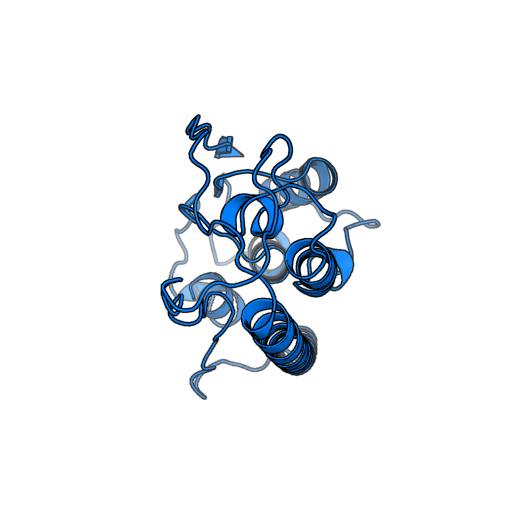-15.130 1.00 90.06 94 SER A O 1
ATOM 770 N N . ILE A 1 95 ? 12.819 6.239 -14.912 1.00 89.62 95 ILE A N 1
ATOM 771 C CA . ILE A 1 95 ? 12.864 6.139 -13.456 1.00 89.62 95 ILE A CA 1
ATOM 772 C C . ILE A 1 95 ? 13.694 4.913 -13.040 1.00 89.62 95 ILE A C 1
ATOM 774 O O . ILE A 1 95 ? 13.370 3.781 -13.439 1.00 89.62 95 ILE A O 1
ATOM 778 N N . PRO A 1 96 ? 14.749 5.088 -12.221 1.00 89.19 96 PRO A N 1
ATOM 779 C CA . PRO A 1 96 ? 15.503 3.974 -11.665 1.00 89.19 96 PRO A CA 1
ATOM 780 C C . PRO A 1 96 ? 14.706 3.278 -10.553 1.00 89.19 96 PRO A C 1
ATOM 782 O O . PRO A 1 96 ? 14.098 3.914 -9.697 1.00 89.19 96 PRO A O 1
ATOM 785 N N . GLY A 1 97 ? 14.724 1.951 -10.566 1.00 88.81 97 GLY A N 1
ATOM 786 C CA . GLY A 1 97 ? 14.161 1.083 -9.539 1.00 88.81 97 GLY A CA 1
ATOM 787 C C . GLY A 1 97 ? 13.609 -0.229 -10.098 1.00 88.81 97 GLY A C 1
ATOM 788 O O . GLY A 1 97 ? 13.024 -0.279 -11.175 1.00 88.81 97 GLY A O 1
ATOM 789 N N . CYS A 1 98 ? 13.753 -1.329 -9.365 1.00 87.38 98 CYS A N 1
ATOM 790 C CA . CYS A 1 98 ? 13.037 -2.566 -9.686 1.00 87.38 98 CYS A CA 1
ATOM 791 C C . CYS A 1 98 ? 11.534 -2.423 -9.375 1.00 87.38 98 CYS A C 1
ATOM 793 O O . CYS A 1 98 ? 11.130 -1.519 -8.638 1.00 87.38 98 CYS A O 1
ATOM 795 N N . VAL A 1 99 ? 10.704 -3.334 -9.893 1.00 83.62 99 VAL A N 1
ATOM 796 C CA . VAL A 1 99 ? 9.252 -3.329 -9.634 1.00 83.62 99 VAL A CA 1
ATOM 797 C C . VAL A 1 99 ? 8.958 -3.381 -8.132 1.00 83.62 99 VAL A C 1
ATOM 799 O O . VAL A 1 99 ? 8.129 -2.612 -7.660 1.00 83.62 99 VAL A O 1
ATOM 802 N N . GLU A 1 100 ? 9.654 -4.224 -7.361 1.00 81.38 100 GLU A N 1
ATOM 803 C CA . GLU A 1 100 ? 9.488 -4.329 -5.903 1.00 81.38 100 GLU A CA 1
ATOM 804 C C . GLU A 1 100 ? 9.781 -3.010 -5.168 1.00 81.38 100 GLU A C 1
ATOM 806 O O . GLU A 1 100 ? 9.017 -2.624 -4.280 1.00 81.38 100 GLU A O 1
ATOM 811 N N . CYS A 1 101 ? 10.853 -2.306 -5.538 1.00 82.94 101 CYS A N 1
ATOM 812 C CA . CYS A 1 101 ? 11.222 -1.035 -4.916 1.00 82.94 101 CYS A CA 1
ATOM 813 C C . CYS A 1 101 ? 10.247 0.073 -5.288 1.00 82.94 101 CYS A C 1
ATOM 815 O O . CYS A 1 101 ? 9.729 0.731 -4.393 1.00 82.94 101 CYS A O 1
ATOM 817 N N . LEU A 1 102 ? 9.951 0.242 -6.579 1.00 84.12 102 LEU A N 1
ATOM 818 C CA . LEU A 1 102 ? 9.028 1.279 -7.035 1.00 84.12 102 LEU A CA 1
ATOM 819 C C . LEU A 1 102 ? 7.636 1.060 -6.446 1.00 84.12 102 LEU A C 1
ATOM 821 O O . LEU A 1 102 ? 7.070 1.991 -5.890 1.00 84.12 102 LEU A O 1
ATOM 825 N N . ARG A 1 103 ? 7.138 -0.185 -6.446 1.00 80.31 103 ARG A N 1
ATOM 826 C CA . ARG A 1 103 ? 5.848 -0.561 -5.845 1.00 80.31 103 ARG A CA 1
ATOM 827 C C . ARG A 1 103 ? 5.746 -0.212 -4.356 1.00 80.31 103 ARG A C 1
ATOM 829 O O . ARG A 1 103 ? 4.662 0.109 -3.888 1.00 80.31 103 ARG A O 1
ATOM 836 N N . ASN A 1 104 ? 6.848 -0.306 -3.617 1.00 78.12 104 ASN A N 1
ATOM 837 C CA . ASN A 1 104 ? 6.901 0.037 -2.195 1.00 78.12 104 ASN A CA 1
ATOM 838 C C . ASN A 1 104 ? 7.424 1.468 -1.948 1.00 78.12 104 ASN A C 1
ATOM 840 O O . ASN A 1 104 ? 7.671 1.815 -0.800 1.00 78.12 104 ASN A O 1
ATOM 844 N N . MET A 1 105 ? 7.625 2.278 -2.998 1.00 80.00 105 MET A N 1
ATOM 845 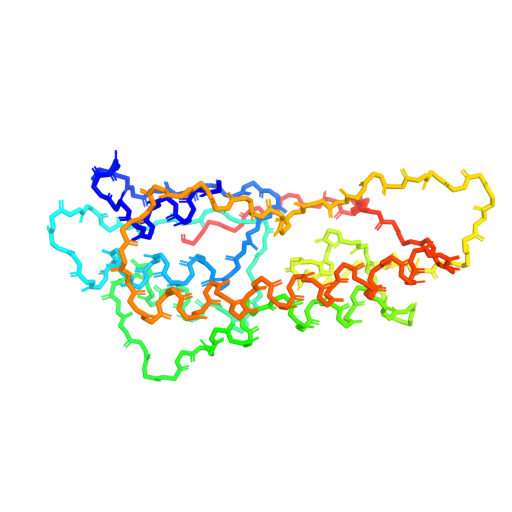C CA . MET A 1 105 ? 8.251 3.612 -2.950 1.00 80.00 105 MET A CA 1
ATOM 846 C C . MET A 1 105 ? 9.611 3.626 -2.219 1.00 80.00 105 MET A C 1
ATOM 848 O O . MET A 1 105 ? 9.989 4.606 -1.582 1.00 80.00 105 MET A O 1
ATOM 852 N N . ARG A 1 106 ? 10.364 2.522 -2.296 1.00 80.50 106 ARG A N 1
ATOM 853 C CA . ARG A 1 106 ? 11.672 2.374 -1.649 1.00 80.50 106 ARG A CA 1
ATOM 854 C C . ARG A 1 106 ? 12.761 3.051 -2.497 1.00 80.50 106 ARG A C 1
ATOM 856 O O . ARG A 1 106 ? 12.972 2.618 -3.636 1.00 80.50 106 ARG A O 1
ATOM 863 N N . PRO A 1 107 ? 13.498 4.042 -1.962 1.00 79.75 107 PRO A N 1
ATOM 864 C CA . PRO A 1 107 ? 14.583 4.694 -2.689 1.00 79.75 107 PRO A CA 1
ATOM 865 C C . PRO A 1 107 ? 15.831 3.800 -2.797 1.00 79.75 107 PRO A C 1
ATOM 867 O O . PRO A 1 107 ? 15.962 2.785 -2.112 1.00 79.75 107 PRO A O 1
ATOM 870 N N . GLY A 1 108 ? 16.777 4.199 -3.654 1.00 79.44 108 GLY A N 1
ATOM 871 C CA . GLY A 1 108 ? 18.131 3.623 -3.698 1.00 79.44 108 GLY A CA 1
ATOM 872 C C . GLY A 1 108 ? 18.317 2.393 -4.593 1.00 79.44 108 GLY A C 1
ATOM 873 O O . GLY A 1 108 ? 19.413 1.841 -4.650 1.00 79.44 108 GLY A O 1
ATOM 874 N N . CYS A 1 109 ? 17.290 1.959 -5.327 1.00 86.56 109 CYS A N 1
ATOM 875 C CA . CYS A 1 109 ? 17.435 0.880 -6.303 1.00 86.56 109 CYS A CA 1
ATOM 876 C C . CYS A 1 109 ? 17.898 1.423 -7.665 1.00 86.56 109 CYS A C 1
ATOM 878 O O . CYS A 1 109 ? 17.156 2.131 -8.336 1.00 86.56 109 CYS A O 1
ATOM 880 N N . GLY A 1 110 ? 19.103 1.045 -8.104 1.00 84.44 110 GLY A N 1
ATOM 881 C CA . GLY A 1 110 ? 19.668 1.452 -9.402 1.00 84.44 110 GLY A CA 1
ATOM 882 C C . GLY A 1 110 ? 19.190 0.640 -10.614 1.00 84.44 110 GLY A C 1
ATOM 883 O O . GLY A 1 110 ? 19.758 0.772 -11.693 1.00 84.44 110 GLY A O 1
ATOM 884 N N . GLY A 1 111 ? 18.197 -0.241 -10.455 1.00 83.94 111 GLY A N 1
ATOM 885 C CA . GLY A 1 111 ? 17.713 -1.087 -11.549 1.00 83.94 111 GLY A CA 1
ATOM 886 C C . GLY A 1 111 ? 16.995 -0.268 -12.620 1.00 83.94 111 GLY A C 1
ATOM 887 O O . GLY A 1 111 ? 15.945 0.299 -12.348 1.00 83.94 111 GLY A O 1
ATOM 888 N N . VAL A 1 112 ? 17.523 -0.210 -13.837 1.00 86.44 112 VAL A N 1
ATOM 889 C CA . VAL A 1 112 ? 16.908 0.545 -14.940 1.00 86.44 112 VAL A CA 1
ATOM 890 C C . VAL A 1 112 ? 16.070 -0.356 -15.838 1.00 86.44 112 VAL A C 1
ATOM 892 O O . VAL A 1 112 ? 16.362 -1.543 -16.001 1.00 86.44 112 VAL A O 1
ATOM 895 N N . ALA A 1 113 ? 15.021 0.214 -16.428 1.00 90.44 113 ALA A N 1
ATOM 896 C CA . ALA A 1 113 ? 14.301 -0.460 -17.494 1.00 90.44 113 ALA A CA 1
ATOM 897 C C . ALA A 1 113 ? 15.192 -0.551 -18.739 1.00 90.44 113 ALA A C 1
ATOM 899 O O . ALA A 1 113 ? 15.874 0.407 -19.101 1.00 90.44 113 ALA A O 1
ATOM 900 N N . ARG A 1 114 ? 15.158 -1.695 -19.418 1.00 91.50 114 ARG A N 1
ATOM 901 C CA . ARG A 1 114 ? 15.840 -1.915 -20.699 1.00 91.50 114 ARG A CA 1
ATOM 902 C C . ARG A 1 114 ? 14.832 -2.280 -21.783 1.00 91.50 114 ARG A C 1
ATOM 904 O O . ARG A 1 114 ? 13.753 -2.761 -21.442 1.00 91.50 114 ARG A O 1
ATOM 911 N N . PRO A 1 115 ? 15.142 -2.077 -23.072 1.00 93.25 115 PRO A N 1
ATOM 912 C CA . PRO A 1 115 ? 14.314 -2.604 -24.149 1.00 93.25 115 PRO A CA 1
ATOM 913 C C . PRO A 1 115 ? 14.093 -4.108 -23.979 1.00 93.25 115 PRO A C 1
ATOM 915 O O . PRO A 1 115 ? 15.014 -4.834 -23.592 1.00 93.25 115 PRO A O 1
ATOM 918 N N . ARG A 1 116 ? 12.867 -4.558 -24.246 1.00 89.75 116 ARG A N 1
ATOM 919 C CA . ARG A 1 116 ? 12.510 -5.971 -24.146 1.00 89.75 116 ARG A CA 1
ATOM 920 C C . ARG A 1 116 ? 13.226 -6.782 -25.221 1.00 89.75 116 ARG A C 1
ATOM 922 O O . ARG A 1 116 ? 13.232 -6.397 -26.390 1.00 89.75 116 ARG A O 1
ATOM 929 N N . GLN A 1 117 ? 13.790 -7.911 -24.819 1.00 88.50 117 GLN A N 1
ATOM 930 C CA . GLN A 1 117 ? 14.411 -8.900 -25.690 1.00 88.50 117 GLN A CA 1
ATOM 931 C C . GLN A 1 117 ? 13.507 -10.141 -25.839 1.00 88.50 117 GLN A C 1
ATOM 933 O O . GLN A 1 117 ? 12.652 -10.379 -24.981 1.00 88.50 117 GLN A O 1
ATOM 938 N N . PRO A 1 118 ? 13.629 -10.919 -26.933 1.00 84.00 118 PRO A N 1
ATOM 939 C CA . PRO A 1 118 ? 12.766 -12.081 -27.187 1.00 84.00 118 PRO A CA 1
ATOM 940 C C . PRO A 1 118 ? 12.873 -13.192 -26.133 1.00 84.00 118 PRO A C 1
ATOM 942 O O . PRO A 1 118 ? 11.933 -13.958 -25.951 1.00 84.00 118 PRO A O 1
ATOM 945 N N . ASP A 1 119 ? 14.019 -13.281 -25.468 1.00 83.19 119 ASP A N 1
ATOM 946 C CA . ASP A 1 119 ? 14.353 -14.231 -24.410 1.00 83.19 119 ASP A CA 1
ATOM 947 C C . ASP A 1 119 ? 13.951 -13.749 -23.010 1.00 83.19 119 ASP A C 1
ATOM 949 O O . ASP A 1 119 ? 14.042 -14.515 -22.048 1.00 83.19 119 ASP A O 1
ATOM 953 N N . ASP A 1 120 ? 13.468 -12.509 -22.880 1.00 79.81 120 ASP A N 1
ATOM 954 C CA . ASP A 1 120 ? 12.997 -12.011 -21.596 1.00 79.81 120 ASP A CA 1
ATOM 955 C C . ASP A 1 120 ? 11.782 -12.817 -21.137 1.00 79.81 120 ASP A C 1
ATOM 957 O O . ASP A 1 120 ? 10.786 -12.894 -21.876 1.00 79.81 120 ASP A O 1
ATOM 961 N N . PRO A 1 121 ? 11.804 -13.356 -19.902 1.00 72.31 121 PRO A N 1
ATOM 962 C CA . PRO A 1 121 ? 10.687 -14.129 -19.399 1.00 72.31 121 PRO A CA 1
ATOM 963 C C . PRO A 1 121 ? 9.403 -13.303 -19.492 1.00 72.31 121 PRO A C 1
ATOM 965 O O . PRO A 1 121 ? 9.373 -12.094 -19.214 1.00 72.31 121 PRO A O 1
ATOM 968 N N . GLU A 1 122 ? 8.309 -13.953 -19.889 1.00 67.50 122 GLU A N 1
ATOM 969 C CA . GLU A 1 122 ? 6.997 -13.423 -19.554 1.00 67.50 122 GLU A CA 1
ATOM 970 C C . GLU A 1 122 ? 6.913 -13.438 -18.034 1.00 67.50 122 GLU A C 1
ATOM 972 O O . GLU A 1 122 ? 6.696 -14.472 -17.405 1.00 67.50 122 GLU A O 1
ATOM 977 N N . GLU A 1 123 ? 7.174 -12.282 -17.430 1.00 63.97 123 GLU A N 1
ATOM 978 C CA . GLU A 1 123 ? 6.883 -12.081 -16.027 1.00 63.97 123 GLU A CA 1
ATOM 979 C C . GLU A 1 123 ? 5.381 -12.265 -15.887 1.00 63.97 123 GLU A C 1
ATOM 981 O O . GLU A 1 123 ? 4.598 -11.390 -16.273 1.00 63.97 123 GLU A O 1
ATOM 986 N N . GLY A 1 124 ? 5.002 -13.454 -15.404 1.00 55.62 124 GLY A N 1
ATOM 987 C CA . GLY A 1 124 ? 3.628 -13.795 -15.097 1.00 55.62 124 GLY A CA 1
ATOM 988 C C . GLY A 1 124 ? 3.062 -12.627 -14.327 1.00 55.62 124 GLY A C 1
ATOM 989 O O . GLY A 1 124 ? 3.667 -12.238 -13.325 1.00 55.62 124 GLY A O 1
ATOM 990 N N . LEU A 1 125 ? 2.002 -12.032 -14.893 1.00 53.44 125 LEU A N 1
ATOM 991 C CA . LEU A 1 125 ? 1.336 -10.833 -14.401 1.00 53.44 125 LEU A CA 1
ATOM 992 C C . LEU A 1 125 ? 1.480 -10.821 -12.890 1.00 53.44 125 LEU A C 1
ATOM 994 O O . LEU A 1 125 ? 0.861 -11.622 -12.189 1.00 53.44 125 LEU A O 1
ATOM 998 N N . LEU A 1 126 ? 2.359 -9.958 -12.385 1.00 51.84 126 LEU A N 1
ATOM 999 C CA . LEU A 1 126 ? 2.285 -9.597 -10.993 1.00 51.84 126 LEU A CA 1
ATOM 1000 C C . LEU A 1 126 ? 0.847 -9.091 -10.875 1.00 51.84 126 LEU A C 1
ATOM 1002 O O . LEU A 1 126 ? 0.494 -8.032 -11.391 1.00 51.84 126 LEU A O 1
ATOM 1006 N N . HIS A 1 127 ? 0.013 -9.910 -10.244 1.00 55.09 127 HIS A N 1
ATOM 1007 C CA . HIS A 1 127 ? -1.382 -9.650 -9.947 1.00 55.09 127 HIS A CA 1
ATOM 1008 C C . HIS A 1 127 ? -1.524 -9.107 -8.508 1.00 55.09 127 HIS A C 1
ATOM 1010 O O . HIS A 1 127 ? -2.484 -9.486 -7.839 1.00 55.09 127 HIS A O 1
ATOM 1016 N N . PRO A 1 128 ? -0.612 -8.270 -7.946 1.00 49.38 128 PRO A N 1
ATOM 1017 C CA . PRO A 1 128 ? -0.689 -7.904 -6.536 1.00 49.38 128 PRO A CA 1
ATOM 1018 C C . PRO A 1 128 ? -1.930 -7.053 -6.244 1.00 49.38 128 PRO A C 1
ATOM 1020 O O . PRO A 1 128 ? -2.268 -6.874 -5.084 1.00 49.38 128 PRO A O 1
ATOM 1023 N N . PHE A 1 129 ? -2.620 -6.582 -7.288 1.00 55.88 129 PHE A N 1
ATOM 1024 C CA . PHE A 1 129 ? -3.799 -5.729 -7.203 1.00 55.88 129 PHE A CA 1
ATOM 1025 C C . PHE A 1 129 ? -5.105 -6.442 -7.598 1.00 55.88 129 PHE A C 1
ATOM 1027 O O . PHE A 1 129 ? -6.171 -5.820 -7.602 1.00 55.88 129 PHE A O 1
ATOM 1034 N N . ASP A 1 130 ? -5.049 -7.737 -7.942 1.00 56.69 130 ASP A N 1
ATOM 1035 C CA . ASP A 1 130 ? -6.230 -8.503 -8.351 1.00 56.69 130 ASP A CA 1
ATOM 1036 C C . ASP A 1 130 ? -7.001 -8.988 -7.146 1.00 56.69 130 ASP A C 1
ATOM 1038 O O . ASP A 1 130 ? -6.939 -10.143 -6.729 1.00 56.69 130 ASP A O 1
ATOM 1042 N N . MET A 1 131 ? -7.809 -8.086 -6.613 1.00 57.09 131 MET A N 1
ATOM 1043 C CA . MET A 1 131 ? -8.902 -8.497 -5.762 1.00 57.09 131 MET A CA 1
ATOM 1044 C C . MET A 1 131 ? -10.069 -8.997 -6.598 1.00 57.09 131 MET A C 1
ATOM 1046 O O . MET A 1 131 ? -10.767 -8.227 -7.261 1.00 57.09 131 MET A O 1
ATOM 1050 N N . LYS A 1 132 ? -10.346 -10.294 -6.477 1.00 54.59 132 LYS A N 1
ATOM 1051 C CA . LYS A 1 132 ? -11.709 -10.793 -6.632 1.00 54.59 132 LYS A CA 1
ATOM 1052 C C . LYS A 1 132 ? -12.446 -10.455 -5.338 1.00 54.59 132 LYS A C 1
ATOM 1054 O O . LYS A 1 132 ? -12.115 -10.989 -4.283 1.00 54.59 132 LYS A O 1
ATOM 1059 N N . LEU A 1 133 ? -13.378 -9.503 -5.398 1.00 52.34 133 LEU A N 1
ATOM 1060 C CA . LEU A 1 133 ? -14.326 -9.323 -4.305 1.00 52.34 133 LEU A CA 1
ATOM 1061 C C . LEU A 1 133 ? -15.273 -10.521 -4.384 1.00 52.34 133 LEU A C 1
ATOM 1063 O O . LEU A 1 133 ? -16.093 -10.592 -5.298 1.00 52.34 133 LEU A O 1
ATOM 1067 N N . ASP A 1 134 ? -15.143 -11.476 -3.470 1.00 50.06 134 ASP A N 1
ATOM 1068 C CA . ASP A 1 134 ? -16.228 -12.426 -3.264 1.00 50.06 134 ASP A CA 1
ATOM 1069 C C . ASP A 1 134 ? -17.457 -11.612 -2.833 1.00 50.06 134 ASP A C 1
ATOM 1071 O O . ASP A 1 134 ? -17.344 -10.699 -2.011 1.00 50.06 134 ASP A O 1
ATOM 1075 N N . ASN A 1 135 ? -18.624 -11.908 -3.409 1.00 50.78 135 ASN A N 1
ATOM 1076 C CA . ASN A 1 135 ? -19.896 -11.183 -3.240 1.00 50.78 135 ASN A CA 1
ATOM 1077 C C . ASN A 1 135 ? -20.460 -11.177 -1.790 1.00 50.78 135 ASN A C 1
ATOM 1079 O O . ASN A 1 135 ? -21.658 -10.999 -1.591 1.00 50.78 135 ASN A O 1
ATOM 1083 N N . PHE A 1 136 ? -19.630 -11.395 -0.768 1.00 52.72 136 PHE A N 1
ATOM 1084 C CA . PHE A 1 136 ? -20.012 -11.719 0.607 1.00 52.72 136 PHE A CA 1
ATOM 1085 C C . PHE A 1 136 ? -19.655 -10.651 1.650 1.00 52.72 136 PHE A C 1
ATOM 1087 O O . PHE A 1 136 ? -19.783 -10.903 2.851 1.00 52.72 136 PHE A O 1
ATOM 1094 N N . PHE A 1 137 ? -19.200 -9.468 1.250 1.00 59.16 137 PHE A N 1
ATOM 1095 C CA . PHE A 1 137 ? -18.873 -8.406 2.202 1.00 59.16 137 PHE A CA 1
ATOM 1096 C C . PHE A 1 137 ? -20.085 -7.503 2.497 1.00 59.16 137 PHE A C 1
ATOM 1098 O O . PHE A 1 137 ? -20.940 -7.300 1.636 1.00 59.16 137 PHE A O 1
ATOM 1105 N N . GLY A 1 138 ? -20.188 -7.004 3.737 1.00 59.81 138 GLY A N 1
ATOM 1106 C CA . GLY A 1 138 ? -21.217 -6.030 4.131 1.00 59.81 138 GLY A CA 1
ATOM 1107 C C . GLY A 1 138 ? -21.092 -4.714 3.348 1.00 59.81 138 GLY A C 1
ATOM 1108 O O . GLY A 1 138 ? -20.123 -4.523 2.625 1.00 59.81 138 GLY A O 1
ATOM 1109 N N . ARG A 1 139 ? -22.057 -3.793 3.476 1.00 67.50 139 ARG A N 1
ATOM 1110 C CA . ARG A 1 139 ? -21.991 -2.484 2.798 1.00 67.50 139 ARG A CA 1
ATOM 1111 C C . ARG A 1 139 ? -21.456 -1.400 3.723 1.00 67.50 139 ARG A C 1
ATOM 1113 O O . ARG A 1 139 ? -22.036 -1.150 4.776 1.00 67.50 139 ARG A O 1
ATOM 1120 N N . ILE A 1 140 ? -20.402 -0.717 3.291 1.00 74.19 140 ILE A N 1
ATOM 1121 C CA . ILE A 1 140 ? -19.889 0.504 3.917 1.00 74.19 140 ILE A CA 1
ATOM 1122 C C . ILE A 1 140 ? -19.807 1.543 2.795 1.00 74.19 140 ILE A C 1
ATOM 1124 O O . ILE A 1 140 ? -18.829 1.529 2.052 1.00 74.19 140 ILE A O 1
ATOM 1128 N N . PRO A 1 141 ? -20.797 2.444 2.633 1.00 74.31 141 PRO A N 1
ATOM 1129 C CA . PRO A 1 141 ? -20.962 3.228 1.404 1.00 74.31 141 PRO A CA 1
ATOM 1130 C C . PRO A 1 141 ? -19.712 3.985 0.933 1.00 74.31 141 PRO A C 1
ATOM 1132 O O . PRO A 1 141 ? -19.407 3.986 -0.257 1.00 74.31 141 PRO A O 1
ATOM 1135 N N . SER A 1 142 ? -18.957 4.589 1.857 1.00 77.19 142 SER A N 1
ATOM 1136 C CA . SER A 1 142 ? -17.712 5.301 1.537 1.00 77.19 142 SER A CA 1
ATOM 1137 C C . SER A 1 142 ? -16.593 4.366 1.065 1.00 77.19 142 SER A C 1
ATOM 1139 O O . SER A 1 142 ? -15.864 4.696 0.130 1.00 77.19 142 SER A O 1
ATOM 1141 N N . VAL A 1 143 ? -16.477 3.181 1.667 1.00 81.12 143 VAL A N 1
ATOM 1142 C CA . VAL A 1 143 ? -15.514 2.154 1.254 1.00 81.12 143 VAL A CA 1
ATOM 1143 C C . VAL A 1 143 ? -15.955 1.4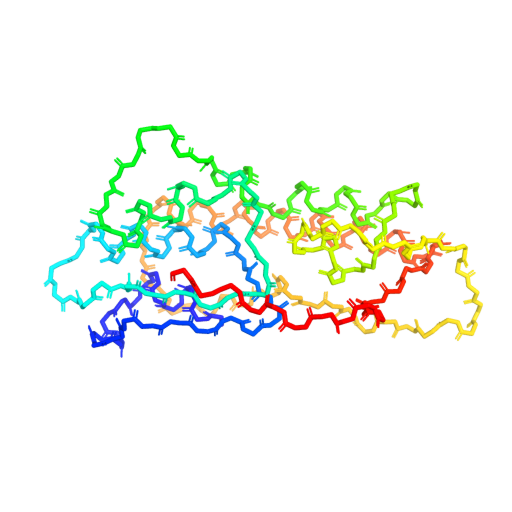98 -0.044 1.00 81.12 143 VAL A C 1
ATOM 1145 O O . VAL A 1 143 ? -15.127 1.292 -0.917 1.00 81.12 143 VAL A O 1
ATOM 1148 N N . ASP A 1 144 ? -17.240 1.210 -0.220 1.00 82.00 144 ASP A N 1
ATOM 1149 C CA . ASP A 1 144 ? -17.761 0.574 -1.430 1.00 82.00 144 ASP A CA 1
ATOM 1150 C C . ASP A 1 144 ? -17.535 1.460 -2.659 1.00 82.00 144 ASP A C 1
ATOM 1152 O O . ASP A 1 144 ? -17.063 0.977 -3.692 1.00 82.00 144 ASP A O 1
ATOM 1156 N N . ALA A 1 145 ? -17.795 2.765 -2.527 1.00 83.38 145 ALA A N 1
ATOM 1157 C CA . ALA A 1 145 ? -17.475 3.750 -3.555 1.00 83.38 145 ALA A CA 1
ATOM 1158 C C . ALA A 1 145 ? -15.968 3.767 -3.865 1.00 83.38 145 ALA A C 1
ATOM 1160 O O . ALA A 1 145 ? -15.583 3.716 -5.035 1.00 83.38 145 ALA A O 1
ATOM 1161 N N . TRP A 1 146 ? -15.116 3.743 -2.831 1.00 82.94 146 TRP A N 1
ATOM 1162 C CA . TRP A 1 146 ? -13.668 3.623 -3.012 1.00 82.94 146 TRP A CA 1
ATOM 1163 C C . TRP A 1 146 ? -13.274 2.326 -3.725 1.00 82.94 146 TRP A C 1
ATOM 1165 O O . TRP A 1 146 ? -12.469 2.363 -4.645 1.00 82.94 146 TRP A O 1
ATOM 1175 N N . MET A 1 147 ? -13.861 1.181 -3.376 1.00 83.44 147 MET A N 1
ATOM 1176 C CA . MET A 1 147 ? -13.546 -0.109 -3.999 1.00 83.44 147 MET A CA 1
ATOM 1177 C C . MET A 1 147 ? -13.938 -0.150 -5.480 1.00 83.44 147 MET A C 1
ATOM 1179 O O . MET A 1 147 ? -13.246 -0.784 -6.279 1.00 83.44 147 MET A O 1
ATOM 1183 N N . VAL A 1 148 ? -15.038 0.507 -5.866 1.00 84.50 148 VAL A N 1
ATOM 1184 C CA . VAL A 1 148 ? -15.421 0.678 -7.279 1.00 84.50 148 VAL A CA 1
ATOM 1185 C C . VAL A 1 148 ? -14.357 1.481 -8.017 1.00 84.50 148 VAL A C 1
ATOM 1187 O O . VAL A 1 148 ? -13.860 1.028 -9.050 1.00 84.50 148 VAL A O 1
ATOM 1190 N N . GLU A 1 149 ? -13.979 2.633 -7.468 1.00 83.06 149 GLU A N 1
ATOM 1191 C CA . GLU A 1 149 ? -12.974 3.496 -8.077 1.00 83.06 149 GLU A CA 1
ATOM 1192 C C . GLU A 1 149 ? -11.616 2.794 -8.156 1.00 83.06 149 GLU A C 1
ATOM 1194 O O . GLU A 1 149 ? -11.023 2.696 -9.226 1.00 83.06 149 GLU A O 1
ATOM 1199 N N . ARG A 1 150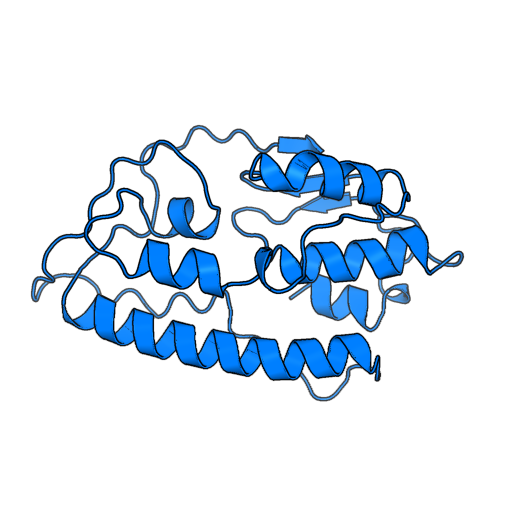 ? -11.177 2.165 -7.067 1.00 82.25 150 ARG A N 1
ATOM 1200 C CA . ARG A 1 150 ? -9.953 1.368 -6.999 1.00 82.25 150 ARG A CA 1
ATOM 1201 C C . ARG A 1 150 ? -9.887 0.316 -8.100 1.00 82.25 150 ARG A C 1
ATOM 1203 O O . ARG A 1 150 ? -8.862 0.204 -8.763 1.00 82.25 150 ARG A O 1
ATOM 1210 N N . ARG A 1 151 ? -10.970 -0.430 -8.360 1.00 82.69 151 ARG A N 1
ATOM 1211 C CA . ARG A 1 151 ? -11.014 -1.404 -9.471 1.00 82.69 151 ARG A CA 1
ATOM 1212 C C . ARG A 1 151 ? -10.783 -0.738 -10.825 1.00 82.69 151 ARG A C 1
ATOM 1214 O O . ARG A 1 151 ? -10.074 -1.294 -11.665 1.00 82.69 151 ARG A O 1
ATOM 1221 N N . ARG A 1 152 ? -11.340 0.457 -11.033 1.00 83.50 152 ARG A N 1
ATOM 1222 C CA . ARG A 1 152 ? -11.104 1.264 -12.236 1.00 83.50 152 ARG A CA 1
ATOM 1223 C C . ARG A 1 152 ? -9.627 1.665 -12.354 1.00 83.50 152 ARG A C 1
ATOM 1225 O O . ARG A 1 152 ? -9.072 1.570 -13.448 1.00 83.50 152 ARG A O 1
ATOM 1232 N N . LEU A 1 153 ? -8.989 2.076 -11.253 1.00 81.12 153 LEU A N 1
ATOM 1233 C CA . LEU A 1 153 ? -7.558 2.425 -11.205 1.00 81.12 153 LEU A CA 1
ATOM 1234 C C . LEU A 1 153 ? -6.670 1.202 -11.479 1.00 81.12 153 LEU A C 1
ATOM 1236 O O . LEU A 1 153 ? -5.769 1.271 -12.310 1.00 81.12 153 LEU A O 1
ATOM 1240 N N . VAL A 1 154 ? -6.974 0.049 -10.873 1.00 79.81 154 VAL A N 1
ATOM 1241 C CA . VAL A 1 154 ? -6.273 -1.222 -11.131 1.00 79.81 154 VAL A CA 1
ATOM 1242 C C . VAL A 1 154 ? -6.383 -1.624 -12.602 1.00 79.81 154 VAL A C 1
ATOM 1244 O O . VAL A 1 154 ? -5.394 -2.029 -13.211 1.00 79.81 154 VAL A O 1
ATOM 1247 N N . GLY A 1 155 ? -7.566 -1.477 -13.207 1.00 81.12 155 GLY A N 1
ATOM 1248 C CA . GLY A 1 155 ? -7.766 -1.724 -14.635 1.00 81.12 155 GLY A CA 1
ATOM 1249 C C . GLY A 1 155 ? -6.870 -0.845 -15.513 1.00 81.12 155 GLY A C 1
ATOM 1250 O O . GLY A 1 155 ? -6.207 -1.354 -16.420 1.00 81.12 155 GLY A O 1
ATOM 1251 N N . LYS A 1 156 ? -6.787 0.458 -15.207 1.00 82.88 156 LYS A N 1
ATOM 1252 C CA . LYS A 1 156 ? -5.864 1.384 -15.884 1.00 82.88 156 LYS A CA 1
ATOM 1253 C C . LYS A 1 156 ? -4.403 0.981 -15.684 1.00 82.88 156 LYS A C 1
ATOM 1255 O O . LYS A 1 156 ? -3.658 0.934 -16.660 1.00 82.88 156 LYS A O 1
ATOM 1260 N N . TRP A 1 157 ? -4.009 0.648 -14.454 1.00 82.12 157 TRP A N 1
ATOM 1261 C CA . TRP A 1 157 ? -2.656 0.196 -14.127 1.00 82.12 157 TRP A CA 1
ATOM 1262 C C . TRP A 1 157 ? -2.248 -1.009 -14.973 1.00 82.12 157 TRP A C 1
ATOM 1264 O O . TRP 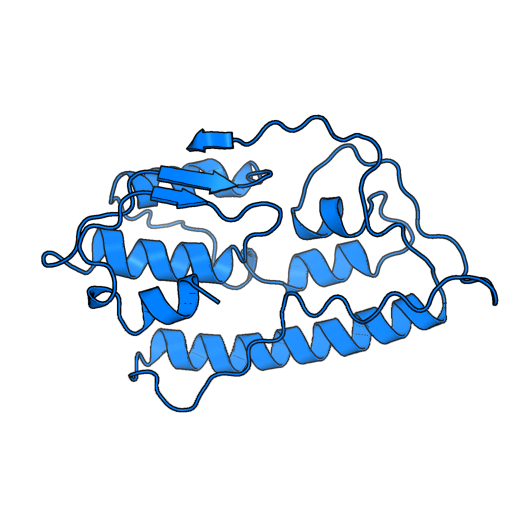A 1 157 ? -1.217 -0.964 -15.637 1.00 82.12 157 TRP A O 1
ATOM 1274 N N . LYS A 1 158 ? -3.095 -2.041 -15.045 1.00 81.12 158 LYS A N 1
ATOM 1275 C CA . LYS A 1 158 ? -2.832 -3.242 -15.852 1.00 81.12 158 LYS A CA 1
ATOM 1276 C C . LYS A 1 158 ? -2.625 -2.929 -17.325 1.00 81.12 158 LYS A C 1
ATOM 1278 O O . LYS A 1 158 ? -1.732 -3.490 -17.953 1.00 81.12 158 LYS A O 1
ATOM 1283 N N . ALA A 1 159 ? -3.459 -2.053 -17.884 1.00 85.25 159 ALA A N 1
ATOM 1284 C CA . ALA A 1 159 ? -3.350 -1.658 -19.281 1.00 85.25 159 ALA A CA 1
ATOM 1285 C C . ALA A 1 159 ? -2.030 -0.911 -19.550 1.00 85.25 159 ALA A C 1
ATOM 1287 O O . ALA A 1 159 ? -1.331 -1.222 -20.520 1.00 85.25 159 ALA A O 1
ATOM 1288 N N . SER A 1 160 ? -1.651 0.022 -18.668 1.00 85.94 160 SER A N 1
ATOM 1289 C CA . SER A 1 160 ? -0.367 0.731 -18.742 1.00 85.94 160 SER A CA 1
ATOM 1290 C C . SER A 1 160 ? 0.817 -0.222 -18.602 1.00 85.94 160 SER A C 1
ATOM 1292 O O . SER A 1 160 ? 1.724 -0.190 -19.429 1.00 85.94 160 SER A O 1
ATOM 1294 N N . PHE A 1 161 ? 0.776 -1.122 -17.620 1.00 84.12 161 PHE A N 1
ATOM 1295 C CA . PHE A 1 161 ? 1.859 -2.060 -17.358 1.00 84.12 161 PHE A CA 1
ATOM 1296 C C . PHE A 1 161 ? 2.035 -3.071 -18.492 1.00 84.12 161 PHE A C 1
ATOM 1298 O O . PHE A 1 161 ? 3.155 -3.292 -18.934 1.00 84.12 161 PHE A O 1
ATOM 1305 N N . LYS A 1 162 ? 0.943 -3.599 -19.061 1.00 86.00 162 LYS A N 1
ATOM 1306 C CA . LYS A 1 162 ? 1.001 -4.457 -20.256 1.00 86.00 162 LYS A CA 1
ATOM 1307 C C . LYS A 1 162 ? 1.635 -3.730 -21.445 1.00 86.00 162 LYS A C 1
ATOM 1309 O O . LYS A 1 162 ? 2.441 -4.306 -22.170 1.00 86.00 162 LYS A O 1
ATOM 1314 N N . THR A 1 163 ? 1.291 -2.456 -21.636 1.00 89.12 163 THR A N 1
ATOM 1315 C CA . THR A 1 163 ? 1.888 -1.627 -22.693 1.00 89.12 163 THR A CA 1
ATOM 1316 C C . THR A 1 163 ? 3.383 -1.429 -22.450 1.00 89.12 163 THR A C 1
ATOM 1318 O O . THR A 1 163 ? 4.180 -1.620 -23.367 1.00 89.12 163 THR A O 1
ATOM 1321 N N . PHE A 1 164 ? 3.780 -1.117 -21.216 1.00 88.75 164 PHE A N 1
ATOM 1322 C CA . PHE A 1 164 ? 5.182 -0.993 -20.823 1.00 88.75 164 PHE A CA 1
ATOM 1323 C C . PHE A 1 164 ? 5.951 -2.300 -21.048 1.00 88.75 164 PHE A C 1
ATOM 1325 O O . PHE A 1 164 ? 6.950 -2.302 -21.763 1.00 88.75 164 PHE A O 1
ATOM 1332 N N . GLN A 1 165 ? 5.435 -3.421 -20.539 1.00 86.88 165 GLN A N 1
ATOM 1333 C CA . GLN A 1 165 ? 6.041 -4.746 -20.666 1.00 86.88 165 GLN A CA 1
ATOM 1334 C C . GLN A 1 165 ? 6.152 -5.230 -22.113 1.00 86.88 165 GLN A C 1
ATOM 1336 O O . GLN A 1 165 ? 6.959 -6.110 -22.376 1.00 86.88 165 GLN A O 1
ATOM 1341 N N . SER A 1 166 ? 5.379 -4.686 -23.059 1.00 89.06 166 SER A N 1
ATOM 1342 C CA . SER A 1 166 ? 5.544 -5.009 -24.485 1.00 89.06 166 SER A CA 1
ATOM 1343 C C . SER A 1 166 ? 6.798 -4.383 -25.109 1.00 89.06 166 SER A C 1
ATOM 1345 O O . SER A 1 166 ? 7.246 -4.831 -26.160 1.00 89.06 166 SER A O 1
ATOM 1347 N N . ARG A 1 167 ? 7.365 -3.351 -24.472 1.00 92.25 167 ARG A N 1
ATOM 1348 C CA . ARG A 1 167 ? 8.497 -2.565 -24.991 1.00 92.25 167 ARG A CA 1
ATOM 1349 C C . ARG A 1 167 ? 9.733 -2.632 -24.107 1.00 92.25 167 ARG A C 1
ATOM 1351 O O . ARG A 1 167 ? 10.846 -2.534 -24.616 1.00 92.25 167 ARG A O 1
ATOM 1358 N N . TYR A 1 168 ? 9.538 -2.791 -22.805 1.00 91.75 168 TYR A N 1
ATOM 1359 C CA . TYR A 1 168 ? 10.591 -2.729 -21.809 1.00 91.75 168 TYR A CA 1
ATOM 1360 C C . TYR A 1 168 ? 10.533 -3.929 -20.869 1.00 91.75 168 TYR A C 1
ATOM 1362 O O . TYR A 1 168 ? 9.465 -4.446 -20.545 1.00 91.75 168 TYR A O 1
ATOM 1370 N N . HIS A 1 169 ? 11.704 -4.330 -20.397 1.00 89.56 169 HIS A N 1
ATOM 1371 C CA . HIS A 1 169 ? 11.884 -5.220 -19.268 1.00 89.56 169 HIS A CA 1
ATOM 1372 C C . HIS A 1 169 ? 12.442 -4.413 -18.093 1.00 89.56 169 HIS A C 1
ATOM 1374 O O . HIS A 1 169 ? 13.406 -3.658 -18.243 1.00 89.56 169 HIS A O 1
ATOM 1380 N N . ARG A 1 170 ? 11.837 -4.574 -16.916 1.00 89.19 170 ARG A N 1
ATOM 1381 C CA . ARG A 1 170 ? 12.298 -3.977 -15.660 1.00 89.19 170 ARG A CA 1
ATOM 1382 C C . ARG A 1 170 ? 12.500 -5.113 -14.658 1.00 89.19 170 ARG A C 1
ATOM 1384 O O . ARG A 1 170 ? 11.575 -5.904 -14.505 1.00 89.19 170 ARG A O 1
ATOM 1391 N N . PRO A 1 171 ? 13.644 -5.181 -13.953 1.00 85.81 171 PRO A N 1
ATOM 1392 C CA . PRO A 1 171 ? 13.859 -6.210 -12.945 1.00 85.81 171 PRO A CA 1
ATOM 1393 C C . PRO A 1 171 ? 12.725 -6.225 -11.919 1.00 85.81 171 PRO A C 1
ATOM 1395 O O . PRO A 1 171 ? 12.320 -5.172 -11.418 1.00 85.81 171 PRO A O 1
ATOM 1398 N N . THR A 1 172 ? 12.225 -7.408 -11.583 1.00 81.00 172 THR A N 1
ATOM 1399 C CA . THR A 1 172 ? 11.128 -7.562 -10.621 1.00 81.00 172 THR A CA 1
ATOM 1400 C C . THR A 1 172 ? 11.583 -7.480 -9.175 1.00 81.00 172 THR A C 1
ATOM 1402 O O . THR A 1 172 ? 10.905 -6.855 -8.360 1.00 81.00 172 THR A O 1
ATOM 1405 N N . LEU A 1 173 ? 12.736 -8.073 -8.868 1.00 79.44 173 LEU A N 1
ATOM 1406 C CA . LEU A 1 173 ? 13.298 -8.154 -7.522 1.00 79.44 173 LEU A CA 1
ATOM 1407 C C . LEU A 1 173 ? 14.483 -7.204 -7.350 1.00 79.44 173 LEU A C 1
ATOM 1409 O O . LEU A 1 173 ? 15.268 -6.988 -8.277 1.00 79.44 173 LEU A O 1
ATOM 1413 N N . CYS A 1 174 ? 14.645 -6.676 -6.138 1.00 80.56 174 CYS A N 1
ATOM 1414 C CA . CYS A 1 174 ? 15.841 -5.915 -5.790 1.00 80.56 174 CYS A CA 1
ATOM 1415 C C . CYS A 1 174 ? 16.976 -6.861 -5.375 1.00 80.56 174 CYS A C 1
ATOM 1417 O O . CYS A 1 174 ? 16.811 -7.647 -4.443 1.00 80.56 174 CYS A O 1
ATOM 1419 N N . LEU A 1 175 ? 18.146 -6.752 -6.013 1.00 68.56 175 LEU A N 1
ATOM 1420 C CA . LEU A 1 175 ? 19.353 -7.492 -5.609 1.00 68.56 175 LEU A CA 1
ATOM 1421 C C . LEU A 1 175 ? 20.026 -6.891 -4.361 1.00 68.56 175 LEU A C 1
ATOM 1423 O O . LEU A 1 175 ? 20.717 -7.595 -3.631 1.00 68.56 175 LEU A O 1
ATOM 1427 N N . PHE A 1 176 ? 19.775 -5.612 -4.067 1.00 62.59 176 PHE A N 1
ATOM 1428 C CA . PHE A 1 176 ? 20.196 -4.955 -2.828 1.00 62.59 176 PHE A CA 1
ATOM 1429 C C . PHE A 1 176 ? 19.151 -5.193 -1.731 1.00 62.59 176 PHE A C 1
ATOM 1431 O O . PHE A 1 176 ? 18.384 -4.304 -1.360 1.00 62.59 176 PHE A O 1
ATOM 1438 N N . ARG A 1 177 ? 19.079 -6.428 -1.226 1.00 55.81 177 ARG A N 1
ATOM 1439 C CA . ARG A 1 177 ? 18.294 -6.741 -0.026 1.00 55.81 177 ARG A CA 1
ATOM 1440 C C . ARG A 1 177 ? 19.134 -6.479 1.217 1.00 55.81 177 ARG A C 1
ATOM 1442 O O . ARG A 1 177 ? 19.851 -7.360 1.669 1.00 55.81 177 ARG A O 1
ATOM 1449 N N . VAL A 1 178 ? 18.976 -5.302 1.813 1.00 52.22 178 VAL A N 1
ATOM 1450 C CA . VAL A 1 178 ? 19.072 -5.208 3.276 1.00 52.22 178 VAL A CA 1
ATOM 1451 C C . VAL A 1 178 ? 17.641 -5.391 3.794 1.00 52.22 178 VAL A C 1
ATOM 1453 O O . VAL A 1 178 ? 16.787 -4.553 3.464 1.00 52.22 178 VAL A O 1
ATOM 1456 N N . PRO A 1 179 ? 17.316 -6.512 4.467 1.00 51.75 179 PRO A N 1
ATOM 1457 C CA . PRO A 1 179 ? 16.014 -6.703 5.086 1.00 51.75 179 PRO A CA 1
ATOM 1458 C C . PRO A 1 179 ? 15.971 -5.887 6.377 1.00 51.75 179 PRO A C 1
ATOM 1460 O O . PRO A 1 179 ? 16.249 -6.389 7.459 1.00 51.75 179 PRO A O 1
ATOM 1463 N N . GLU A 1 180 ? 15.636 -4.611 6.251 1.00 53.91 180 GLU A N 1
ATOM 1464 C CA . GLU A 1 180 ? 15.217 -3.790 7.382 1.00 53.91 180 GLU A CA 1
ATOM 1465 C C . GLU A 1 180 ? 13.695 -3.718 7.332 1.00 53.91 180 GLU A C 1
ATOM 1467 O O . GLU A 1 180 ? 13.117 -2.864 6.665 1.00 53.91 180 GLU A O 1
ATOM 1472 N N . TYR A 1 181 ? 13.034 -4.680 7.976 1.00 53.94 181 TYR A N 1
ATOM 1473 C CA . TYR A 1 181 ? 11.615 -4.522 8.267 1.00 53.94 181 TYR A CA 1
ATOM 1474 C C . TYR A 1 181 ? 11.489 -3.411 9.299 1.00 53.94 181 TYR A C 1
ATOM 1476 O O . TYR A 1 181 ? 12.094 -3.490 10.371 1.00 53.94 181 TYR A O 1
ATOM 1484 N N . ILE A 1 182 ? 10.711 -2.382 8.981 1.00 58.03 182 ILE A N 1
ATOM 1485 C CA . ILE A 1 182 ? 10.393 -1.354 9.964 1.00 58.03 182 ILE A CA 1
ATOM 1486 C C . ILE A 1 182 ? 9.208 -1.880 10.768 1.00 58.03 182 ILE A C 1
ATOM 1488 O O . ILE A 1 182 ? 8.136 -2.138 10.220 1.00 58.03 182 ILE A O 1
ATOM 1492 N N . LEU A 1 183 ? 9.438 -2.072 12.065 1.00 58.41 183 LEU A N 1
ATOM 1493 C CA . LEU A 1 183 ? 8.385 -2.313 13.042 1.00 58.41 183 LEU A CA 1
ATOM 1494 C C . LEU A 1 183 ? 7.923 -0.943 13.536 1.00 58.41 183 LEU A C 1
ATOM 1496 O O . LEU A 1 183 ? 8.686 -0.256 14.217 1.00 58.41 183 LEU A O 1
ATOM 1500 N N . LEU A 1 184 ? 6.710 -0.550 13.149 1.00 58.25 184 LEU A N 1
ATOM 1501 C CA . LEU A 1 184 ? 6.027 0.637 13.666 1.00 58.25 184 LEU A CA 1
ATOM 1502 C C . LEU A 1 184 ? 4.857 0.229 14.552 1.00 58.25 184 LEU A C 1
ATOM 1504 O O . LEU A 1 184 ? 4.166 -0.756 14.190 1.00 58.25 184 LEU A O 1
#

Foldseek 3Di:
DVLQCCLQCVVVAQADAEEEPDLDDQQLSVLSNLLCQLAPDDRGDHHLKYWYQDDPPLCVVVVNCSSVSHDDPPHDDSVNSACQVLLCLQLDQPHADANSCSNNVNPDHRWGKDWDDPPDDPPPPPVVLDDPPDPPGDDDPVVVVVVVVNVVSVVVSVVSVVVSNVTIDTHHDGPPDPRDTDMD

pLDDT: mean 79.48, std 12.53, range [49.38, 95.81]

Organism: NCBI:txid933852

Radius of gyration: 17.44 Å; chains: 1; bounding box: 42×31×48 Å

Secondary structure (DSSP, 8-state):
-HHHHHHH-GGGSTT--EEE-TT---HHHHHHHHHHHHHH-SSSPPP-EEEES---GGGHHHHHHHHTT---TTPPPTTTTSHHHHHHHHH-TTS---HHHHHTT-S------EE--TTS-------TT-----TTPPP-HHHHHHHHHHHHHHHHHHHHHHHHHTTEE--SS-S------EE-